Protein AF-A0A9D8QVZ1-F1 (afdb_monomer)

Solvent-accessible surface area (backbone atoms only — not comparable to full-atom values): 17052 Å² total; per-residue (Å²): 139,84,87,81,84,84,84,81,85,84,83,83,84,77,87,76,80,86,74,86,74,77,83,75,76,83,79,80,72,78,80,80,79,84,75,64,49,67,30,41,39,58,33,51,33,41,54,44,84,38,66,58,44,65,41,76,43,72,89,55,102,52,83,42,76,38,42,16,52,48,64,89,43,53,36,38,34,20,41,75,85,59,46,82,26,38,52,23,44,36,45,44,46,91,65,99,64,17,56,35,30,42,33,38,40,49,36,44,36,65,91,55,83,89,51,69,72,37,45,36,35,38,39,29,73,64,69,59,47,68,51,63,83,35,44,28,39,57,71,61,38,48,77,72,56,56,33,35,41,25,70,25,42,27,71,41,73,40,81,90,80,31,33,41,42,49,45,66,28,53,35,41,58,72,53,47,66,35,44,43,38,48,21,51,82,91,41,74,36,39,33,33,35,38,38,42,34,36,78,79,53,44,31,46,39,30,39,36,71,82,70,80,49,65,43,62,36,67,48,50,31,47,37,96,54,61,36,61,67,64,32,32,43,71,49,44,56,86,81,57,54,66,42,39,39,38,37,43,35,31,30,66,87,66,48,49,26,39,36,74,45,78,44,70,30,72,57,73,41,98,82,54,54,71,63,65,50,72,66,46,67,34,42,76,48,89,75,63,83,90,72,82,79,79,78,78,85,127

Nearest PDB structures (foldseek):
  7bvx-assembly1_A  TM=2.698E-01  e=9.492E-05  Lacticaseibacillus rhamnosus
  6m48-assembly1_A  TM=2.315E-01  e=5.933E-04  Lacticaseibacillus rhamnosus GG
  6m7c-assembly1_A  TM=2.343E-01  e=1.301E-03  Lacticaseibacillus rhamnosus
  7kzw-assembly1_A  TM=3.757E-01  e=4.127E-01  Francisella tularensis subsp. tularensis SCHU S4
  6kzb-assembly1_A-2  TM=2.213E-01  e=8.580E-02  Homo sapiens

Secondary structure (DSSP, 8-state):
--PPPPPPPPP------------PPP----------EEEEEEEEEEE-SS-SS-EEE-SSSS-EEE----TT-EEEEE-TT--EEEEEEEEEPSSSS-SEEEEEEEEEESSS---TTPEEEEEES-SEEE-TTB-S-HHHHHHHT--EEEEEEEEEEETTTTEEEEPPEEEEE--EEEEEEEEETTEEPPEEEEEEEETTS-BEEEEESSS--EEE--EEE--SS-B-SPEEEEE-BTT---EEEEEEEEETT--EEEEEEEE-S----TT-----EEEEEEEEP----S--------

Sequence (298 aa):
MKARFFIIPAIVLSAVACKQLEPEAPVVVPEETTEAGTWSITIQASKAVDTKALYLDTSGEKDVLNAYWLETEKVFVYSNSETYVGILDVIPDAGDKPTTATLSGTITAGTETIYVGDQIILKIPRPEWDYTGQVGTLASIQSNYDYAIAYVEVLAKDDENKTITTAAATFQNCQSIYRFSFKSGTSALSIKDLTISSAGNRIAISKDFSGFTTSWGSLTVTPAAATSDPLYVAISNGDMTDDTYNFIITGEDNALYSASKPIPARVLQADGKFISAKDITATQSDFGPSGETTTNAL

pLDDT: mean 74.63, std 19.3, range [31.64, 97.19]

Foldseek 3Di:
DDDDDDDDDDDDDDDDDDDDDDDDDPDPDPDPDFDFDKAKEKAKEAEDQDEAQFDQDPVDPDRATGYAHDQPAKKFKAWPVRHTFDIWGWAFDDDPGGRITMTIDMGGQHVHGDDQFTKMKIKDDDQKAAQAPAQQDSNSCNVGPWIKMWIKGFHDADPVNRYTYIYHTYIDTQWAKEWEAEDAVPHTFFFQKKKKAWPVQQWFRMDGSNPGDTDGDIYMHGHPATDRGIGIGITHRPVLAKIKMKMWTQTPVRFTWIFIDTDGRDPPPSNRDHDHPPYTYTYGDPPDDDDPPPPPDD

Radius of gyration: 28.56 Å; Cα contacts (8 Å, |Δi|>4): 670; chains: 1; bounding box: 114×50×67 Å

Mean predicted aligned error: 12.82 Å

Structure (mmCIF, N/CA/C/O backbone):
data_AF-A0A9D8QVZ1-F1
#
_entry.id   AF-A0A9D8QVZ1-F1
#
loop_
_atom_site.group_PDB
_atom_site.id
_atom_site.type_symbol
_atom_site.label_atom_id
_atom_site.label_alt_id
_atom_site.label_comp_id
_atom_site.label_asym_id
_atom_site.label_entity_id
_atom_site.label_seq_id
_atom_site.pdbx_PDB_ins_code
_atom_site.Cartn_x
_atom_site.Cartn_y
_atom_site.Cartn_z
_atom_site.occupancy
_atom_site.B_iso_or_equiv
_atom_site.auth_seq_id
_atom_site.auth_comp_id
_atom_site.auth_asym_id
_atom_site.auth_atom_id
_atom_site.pdbx_PDB_model_num
ATOM 1 N N . MET A 1 1 ? 68.028 -2.126 24.071 1.00 41.72 1 MET A N 1
ATOM 2 C CA . MET A 1 1 ? 67.787 -0.998 23.145 1.00 41.72 1 MET A CA 1
ATOM 3 C C . MET A 1 1 ? 68.216 -1.415 21.747 1.00 41.72 1 MET A C 1
ATOM 5 O O . MET A 1 1 ? 69.396 -1.657 21.546 1.00 41.72 1 MET A O 1
ATOM 9 N N . LYS A 1 2 ? 67.277 -1.586 20.810 1.00 39.22 2 LYS A N 1
ATOM 10 C CA . LYS A 1 2 ? 67.564 -1.877 19.395 1.00 39.22 2 LYS A CA 1
ATOM 11 C C . LYS A 1 2 ? 67.037 -0.706 18.567 1.00 39.22 2 LYS A C 1
ATOM 13 O O . LYS A 1 2 ? 65.826 -0.552 18.446 1.00 39.22 2 LYS A O 1
ATOM 18 N N . ALA A 1 3 ? 67.943 0.125 18.061 1.00 36.31 3 ALA A N 1
ATOM 19 C CA . ALA A 1 3 ? 67.624 1.208 17.139 1.00 36.31 3 ALA A CA 1
ATOM 20 C C . ALA A 1 3 ? 67.337 0.616 15.751 1.00 36.31 3 ALA A C 1
ATOM 22 O O . ALA A 1 3 ? 68.143 -0.153 15.227 1.00 36.31 3 ALA A O 1
ATOM 23 N N . ARG A 1 4 ? 66.175 0.937 15.175 1.00 46.34 4 ARG A N 1
ATOM 24 C CA . ARG A 1 4 ? 65.835 0.608 13.786 1.00 46.34 4 ARG A CA 1
ATOM 25 C C . ARG A 1 4 ? 66.128 1.832 12.921 1.00 46.34 4 ARG A C 1
ATOM 27 O O . ARG A 1 4 ? 65.546 2.888 13.144 1.00 46.34 4 ARG A O 1
ATOM 34 N N . PHE A 1 5 ? 67.034 1.673 11.961 1.00 43.78 5 PHE A N 1
ATOM 35 C CA . PHE A 1 5 ? 67.297 2.644 10.902 1.00 43.78 5 PHE A CA 1
ATOM 36 C C . PHE A 1 5 ? 66.158 2.604 9.875 1.00 43.78 5 PHE A C 1
ATOM 38 O O . PHE A 1 5 ? 65.815 1.534 9.374 1.00 43.78 5 PHE A O 1
ATOM 45 N N . PHE A 1 6 ? 65.585 3.767 9.571 1.00 40.06 6 PHE A N 1
ATOM 46 C CA . PHE A 1 6 ? 64.665 3.977 8.454 1.00 40.06 6 PHE A CA 1
ATOM 47 C C . PHE A 1 6 ? 65.484 4.425 7.237 1.00 40.06 6 PHE A C 1
ATOM 49 O O . PHE A 1 6 ? 66.218 5.408 7.321 1.00 40.06 6 PHE A O 1
ATOM 56 N N . ILE A 1 7 ? 65.371 3.706 6.119 1.00 47.06 7 ILE A N 1
ATOM 57 C CA . ILE A 1 7 ? 65.939 4.101 4.824 1.00 47.06 7 ILE A CA 1
ATOM 58 C C . ILE A 1 7 ? 64.794 4.693 3.999 1.00 47.06 7 ILE A C 1
ATOM 60 O O . ILE A 1 7 ? 63.804 4.011 3.746 1.00 47.06 7 ILE A O 1
ATOM 64 N N . ILE A 1 8 ? 64.922 5.960 3.603 1.00 45.47 8 ILE A N 1
ATOM 65 C CA . ILE A 1 8 ? 63.994 6.637 2.688 1.00 45.47 8 ILE A CA 1
ATOM 66 C C . ILE A 1 8 ? 64.554 6.484 1.265 1.00 45.47 8 ILE A C 1
ATOM 68 O O . ILE A 1 8 ? 65.697 6.890 1.041 1.00 45.47 8 ILE A O 1
ATOM 72 N N . PRO A 1 9 ? 63.811 5.918 0.297 1.00 48.44 9 PRO A N 1
ATOM 73 C CA . PRO A 1 9 ? 64.255 5.891 -1.090 1.00 48.44 9 PRO A CA 1
ATOM 74 C C . PRO A 1 9 ? 64.052 7.263 -1.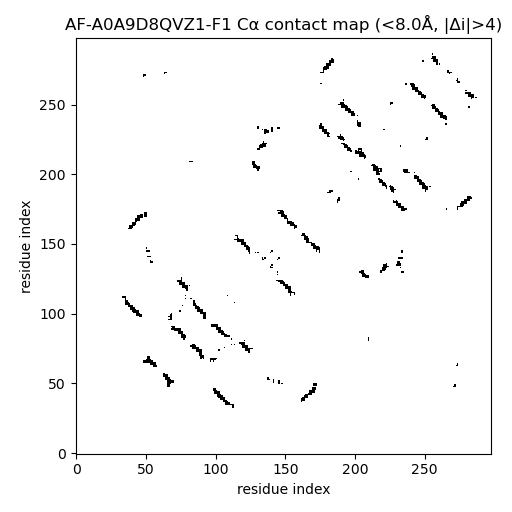750 1.00 48.44 9 PRO A C 1
ATOM 76 O O . PRO A 1 9 ? 63.015 7.906 -1.591 1.00 48.44 9 PRO A O 1
ATOM 79 N N . ALA A 1 10 ? 65.062 7.703 -2.501 1.00 44.19 10 ALA A N 1
ATOM 80 C CA . ALA A 1 10 ? 65.026 8.921 -3.299 1.00 44.19 10 ALA A CA 1
ATOM 81 C C . ALA A 1 10 ? 64.096 8.749 -4.513 1.00 44.19 10 ALA A C 1
ATOM 83 O O . ALA A 1 10 ? 64.248 7.808 -5.292 1.00 44.19 10 ALA A O 1
ATOM 84 N N . ILE A 1 11 ? 63.148 9.672 -4.678 1.00 49.19 11 ILE A N 1
ATOM 85 C CA . ILE A 1 11 ? 62.254 9.743 -5.838 1.00 49.19 11 ILE A CA 1
ATOM 86 C C . ILE A 1 11 ? 62.990 10.476 -6.965 1.00 49.19 11 ILE A C 1
ATOM 88 O O . ILE A 1 11 ? 63.341 11.648 -6.828 1.00 49.19 11 ILE A O 1
ATOM 92 N N . VAL A 1 12 ? 63.222 9.784 -8.081 1.00 42.47 12 VAL A N 1
ATOM 93 C CA . VAL A 1 12 ? 63.759 10.367 -9.317 1.00 42.47 12 VAL A CA 1
ATOM 94 C C . VAL A 1 12 ? 62.597 10.967 -10.108 1.00 42.47 12 VAL A C 1
ATOM 96 O O . VAL A 1 12 ? 61.772 10.245 -10.665 1.00 42.47 12 VAL A O 1
ATOM 99 N N . LEU A 1 13 ? 62.523 12.298 -10.146 1.00 37.97 13 LEU A N 1
ATOM 100 C CA . LEU A 1 13 ? 61.548 13.039 -10.944 1.00 37.97 13 LEU A CA 1
ATOM 101 C C . LEU A 1 13 ? 62.049 13.108 -12.396 1.00 37.97 13 LEU A C 1
ATOM 103 O O . LEU A 1 13 ? 63.003 13.822 -12.700 1.00 37.97 13 LEU A O 1
ATOM 107 N N . SER A 1 14 ? 61.430 12.336 -13.288 1.00 42.22 14 SER A N 1
ATOM 108 C CA . SER A 1 14 ? 61.728 12.373 -14.724 1.00 42.22 14 SER A CA 1
ATOM 109 C C . SER A 1 14 ? 60.829 13.412 -15.392 1.00 42.22 14 SER A C 1
ATOM 111 O O . SER A 1 14 ? 59.607 13.282 -15.355 1.00 42.22 14 SER A O 1
ATOM 113 N N . ALA A 1 15 ? 61.417 14.450 -15.988 1.00 37.28 15 ALA A N 1
ATOM 114 C CA . ALA A 1 15 ? 60.687 15.443 -16.770 1.00 37.28 15 ALA A CA 1
ATOM 115 C C . ALA A 1 15 ? 60.185 14.809 -18.079 1.00 37.28 15 ALA A C 1
ATOM 117 O O . ALA A 1 15 ? 60.974 14.493 -18.969 1.00 37.28 15 ALA A O 1
ATOM 118 N N . VAL A 1 16 ? 58.870 14.614 -18.190 1.00 42.88 16 VAL A N 1
ATOM 119 C CA . VAL A 1 16 ? 58.210 14.193 -19.431 1.00 42.88 16 VAL A CA 1
ATOM 120 C C . VAL A 1 16 ? 57.927 15.442 -20.261 1.00 42.88 16 VAL A C 1
ATOM 122 O O . VAL A 1 16 ? 57.169 16.319 -19.852 1.00 42.88 16 VAL A O 1
ATOM 125 N N . ALA A 1 17 ? 58.566 15.535 -21.426 1.00 41.22 17 ALA A N 1
ATOM 126 C CA . ALA A 1 17 ? 58.290 16.568 -22.413 1.00 41.22 17 ALA A CA 1
ATOM 127 C C . ALA A 1 17 ? 56.852 16.419 -22.947 1.00 41.22 17 ALA A C 1
ATOM 129 O O . ALA A 1 17 ? 56.466 15.344 -23.407 1.00 41.22 17 ALA A O 1
ATOM 130 N N . CYS A 1 18 ? 56.070 17.502 -22.895 1.00 35.91 18 CYS A N 1
ATOM 131 C CA . CYS A 1 18 ? 54.749 17.591 -23.516 1.00 35.91 18 CYS A CA 1
ATOM 132 C C . CYS A 1 18 ? 54.875 17.425 -25.033 1.00 35.91 18 CYS A C 1
ATOM 134 O O . CYS A 1 18 ? 55.329 18.329 -25.735 1.00 35.91 18 CYS A O 1
ATOM 136 N N . LYS A 1 19 ? 54.458 16.266 -25.541 1.00 37.41 19 LYS A N 1
ATOM 137 C CA . LYS A 1 19 ? 54.213 16.058 -26.965 1.00 37.41 19 LYS A CA 1
ATOM 138 C C . LYS A 1 19 ? 52.832 16.641 -27.269 1.00 37.41 19 LYS A C 1
ATOM 140 O O . LYS A 1 19 ? 51.838 16.179 -26.718 1.00 37.41 19 LYS A O 1
ATOM 145 N N . GLN A 1 20 ? 52.791 17.693 -28.081 1.00 43.00 20 GLN A N 1
ATOM 146 C CA . GLN A 1 20 ? 51.559 18.318 -28.556 1.00 43.00 20 GLN A CA 1
ATOM 147 C C . GLN A 1 20 ? 50.755 17.276 -29.348 1.00 43.00 20 GLN A C 1
ATOM 149 O O . GLN A 1 20 ? 51.217 16.799 -30.384 1.00 43.00 20 GLN A O 1
ATOM 154 N N . LEU A 1 21 ? 49.611 16.865 -28.797 1.00 42.16 21 LEU A N 1
ATOM 155 C CA . LEU A 1 21 ? 48.674 15.937 -29.426 1.00 42.16 21 LEU A CA 1
ATOM 156 C C . LEU A 1 21 ? 47.994 16.647 -30.604 1.00 42.16 21 LEU A C 1
ATOM 158 O O . LEU A 1 21 ? 47.490 17.761 -30.448 1.00 42.16 21 LEU A O 1
ATOM 162 N N . GLU A 1 22 ? 48.012 16.015 -31.778 1.00 58.03 22 GLU A N 1
ATOM 163 C CA . GLU A 1 22 ? 47.133 16.391 -32.886 1.00 58.03 22 GLU A CA 1
ATOM 164 C C . GLU A 1 22 ? 45.671 16.279 -32.423 1.00 58.03 22 GLU A C 1
ATOM 166 O O . GLU A 1 22 ? 45.342 15.337 -31.698 1.00 58.03 22 GLU A O 1
ATOM 171 N N . PRO A 1 23 ? 44.792 17.227 -32.795 1.00 59.25 23 PRO A N 1
ATOM 172 C CA . PRO A 1 23 ? 43.380 17.146 -32.450 1.00 59.25 23 PRO A CA 1
ATOM 173 C C . PRO A 1 23 ? 42.775 15.910 -33.119 1.00 59.25 23 PRO A C 1
ATOM 175 O O . PRO A 1 23 ? 42.723 15.827 -34.347 1.00 59.25 23 PRO A O 1
ATOM 178 N N . GLU A 1 24 ? 42.342 14.941 -32.310 1.00 64.62 24 GLU A N 1
ATOM 179 C CA . GLU A 1 24 ? 41.567 13.804 -32.798 1.00 64.62 24 GLU A CA 1
ATOM 180 C C . GLU A 1 24 ? 40.325 14.327 -33.530 1.00 64.62 24 GLU A C 1
ATOM 182 O O . GLU A 1 24 ? 39.659 15.265 -33.078 1.00 64.62 24 GLU A O 1
ATOM 187 N N . ALA A 1 25 ? 40.045 13.751 -34.702 1.00 66.56 25 ALA A N 1
ATOM 188 C CA . ALA A 1 25 ? 38.844 14.068 -35.459 1.00 66.56 25 ALA A CA 1
ATOM 189 C C . ALA A 1 25 ? 37.608 13.872 -34.560 1.00 66.56 25 ALA A C 1
ATOM 191 O O . ALA A 1 25 ? 37.587 12.921 -33.774 1.00 66.56 25 ALA A O 1
ATOM 192 N N . PRO A 1 26 ? 36.584 14.740 -34.651 1.00 65.81 26 PRO A N 1
ATOM 193 C CA . PRO A 1 26 ? 35.389 14.610 -33.830 1.00 65.81 26 PRO A CA 1
ATOM 194 C C . PRO A 1 26 ? 34.790 13.216 -34.028 1.00 65.81 26 PRO A C 1
ATOM 196 O O . PRO A 1 26 ? 34.427 12.838 -35.144 1.00 65.81 26 PRO A O 1
ATOM 199 N N . VAL A 1 27 ? 34.721 12.445 -32.942 1.00 68.94 27 VAL A N 1
ATOM 200 C CA . VAL A 1 27 ? 34.009 11.169 -32.913 1.00 68.94 27 VAL A CA 1
ATOM 201 C C . VAL A 1 27 ? 32.550 11.483 -33.223 1.00 68.94 27 VAL A C 1
ATOM 203 O O . VAL A 1 27 ? 31.875 12.155 -32.445 1.00 68.94 27 VAL A O 1
ATOM 206 N N . VAL A 1 28 ? 32.082 11.047 -34.392 1.00 52.94 28 VAL A N 1
ATOM 207 C CA . VAL A 1 28 ? 30.669 11.119 -34.762 1.00 52.94 28 VAL A CA 1
ATOM 208 C C . VAL A 1 28 ? 29.937 10.138 -33.853 1.00 52.94 28 VAL A C 1
ATOM 210 O O . VAL A 1 28 ? 29.958 8.933 -34.094 1.00 52.94 28 VAL A O 1
ATOM 213 N N . VAL A 1 29 ? 29.352 10.646 -32.768 1.00 66.62 29 VAL A N 1
ATOM 214 C CA . VAL A 1 29 ? 28.409 9.879 -31.954 1.00 66.62 29 VAL A CA 1
ATOM 215 C C . VAL A 1 29 ? 27.175 9.662 -32.834 1.00 66.62 29 VAL A C 1
ATOM 217 O O . VAL A 1 29 ? 26.615 10.655 -33.304 1.00 66.62 29 VAL A O 1
ATOM 220 N N . PRO A 1 30 ? 26.791 8.411 -33.146 1.00 56.28 30 PRO A N 1
ATOM 221 C CA . PRO A 1 30 ? 25.591 8.160 -33.928 1.00 56.28 30 PRO A CA 1
ATOM 222 C C . PRO A 1 30 ? 24.391 8.784 -33.213 1.00 56.28 30 PRO A C 1
ATOM 224 O O . PRO A 1 30 ? 24.218 8.624 -32.007 1.00 56.28 30 PRO A O 1
ATOM 227 N N . GLU A 1 31 ? 23.605 9.541 -33.969 1.00 53.09 31 GLU A N 1
ATOM 228 C CA . GLU A 1 31 ? 22.380 10.172 -33.494 1.00 53.09 31 GLU A CA 1
ATOM 229 C C . GLU A 1 31 ? 21.375 9.049 -33.192 1.00 53.09 31 GLU A C 1
ATOM 231 O O . GLU A 1 31 ? 20.872 8.399 -34.110 1.00 53.09 31 GLU A O 1
ATOM 236 N N . GLU A 1 32 ? 21.155 8.743 -31.909 1.00 55.31 32 GLU A N 1
ATOM 237 C CA . GLU A 1 32 ? 20.139 7.772 -31.498 1.00 55.31 32 GLU A CA 1
ATOM 238 C C . GLU A 1 32 ? 18.764 8.307 -31.903 1.00 55.31 32 GLU A C 1
ATOM 240 O O . GLU A 1 32 ? 18.232 9.247 -31.311 1.00 55.31 32 GLU A O 1
ATOM 245 N N . THR A 1 33 ? 18.184 7.725 -32.951 1.00 49.81 33 THR A N 1
ATOM 246 C CA . THR A 1 33 ? 16.824 8.050 -33.372 1.00 49.81 33 THR A CA 1
ATOM 247 C C . THR A 1 33 ? 15.836 7.522 -32.340 1.00 49.81 33 THR A C 1
ATOM 249 O O . THR A 1 33 ? 15.710 6.315 -32.134 1.00 49.81 33 THR A O 1
ATOM 252 N N . THR A 1 34 ? 15.125 8.443 -31.701 1.00 53.00 34 THR A N 1
ATOM 253 C CA . THR A 1 34 ? 14.114 8.184 -30.679 1.00 53.00 34 THR A CA 1
ATOM 254 C C . THR A 1 34 ? 12.815 7.689 -31.306 1.00 53.00 34 THR A C 1
ATOM 256 O O . THR A 1 34 ? 11.974 8.467 -31.755 1.00 53.00 34 THR A O 1
ATOM 259 N N . GLU A 1 35 ? 12.630 6.372 -31.357 1.00 59.97 35 GLU A N 1
ATOM 260 C CA . GLU A 1 35 ? 11.355 5.797 -31.786 1.00 59.97 35 GLU A CA 1
ATOM 261 C C . GLU A 1 35 ? 10.420 5.651 -30.578 1.00 59.97 35 GLU A C 1
ATOM 263 O O . GLU A 1 35 ? 10.711 4.895 -29.648 1.00 59.97 35 GLU A O 1
ATOM 268 N N . ALA A 1 36 ? 9.290 6.365 -30.597 1.00 72.12 36 ALA A N 1
ATOM 269 C CA . ALA A 1 36 ? 8.142 6.039 -29.756 1.00 72.12 36 ALA A CA 1
ATOM 270 C C . ALA A 1 36 ? 7.683 4.607 -30.071 1.00 72.12 36 ALA A C 1
ATOM 272 O O . ALA A 1 36 ? 7.690 4.188 -31.230 1.00 72.12 36 ALA A O 1
ATOM 273 N N . GLY A 1 37 ? 7.279 3.836 -29.066 1.00 78.31 37 GLY A N 1
ATOM 274 C CA . GLY A 1 37 ? 7.034 2.414 -29.285 1.00 78.31 37 GLY A CA 1
ATOM 275 C C . GLY A 1 37 ? 6.440 1.680 -28.098 1.00 78.31 37 GLY A C 1
ATOM 276 O O . GLY A 1 37 ? 6.195 2.247 -27.034 1.00 78.31 37 GLY A O 1
ATOM 277 N N . THR A 1 38 ? 6.195 0.391 -28.308 1.00 85.12 38 THR A N 1
ATOM 278 C CA . THR A 1 38 ? 5.787 -0.551 -27.268 1.00 85.12 38 THR A CA 1
ATOM 279 C C . THR A 1 38 ? 6.892 -1.586 -27.105 1.00 85.12 38 THR A C 1
ATOM 281 O O . THR A 1 38 ? 7.335 -2.169 -28.095 1.00 85.12 38 THR A O 1
ATOM 284 N N . TRP A 1 39 ? 7.325 -1.821 -25.868 1.00 86.75 39 TRP A N 1
ATOM 285 C CA . TRP A 1 39 ? 8.392 -2.763 -25.534 1.00 86.75 39 TRP A CA 1
ATOM 286 C C . TRP A 1 39 ? 7.920 -3.774 -24.499 1.00 86.75 39 TRP A C 1
ATOM 288 O O . TRP A 1 39 ? 7.196 -3.423 -23.565 1.00 86.75 39 TRP A O 1
ATOM 298 N N . SER A 1 40 ? 8.366 -5.019 -24.642 1.00 84.56 40 SER A N 1
ATOM 299 C CA . SER A 1 40 ? 8.225 -6.044 -23.610 1.00 84.56 40 SER A CA 1
ATOM 300 C C . SER A 1 40 ? 9.303 -5.860 -22.545 1.00 84.56 40 SER A C 1
ATOM 302 O O . SER A 1 40 ? 10.477 -5.655 -22.861 1.00 84.56 40 SER A O 1
ATOM 304 N N . ILE A 1 41 ? 8.917 -5.965 -21.279 1.00 88.75 41 ILE A N 1
ATOM 305 C CA . ILE A 1 41 ? 9.820 -5.829 -20.138 1.00 88.75 41 ILE A CA 1
ATOM 306 C C . ILE A 1 41 ? 9.611 -6.990 -19.171 1.00 88.75 41 ILE A C 1
ATOM 308 O O . ILE A 1 41 ? 8.492 -7.456 -18.952 1.00 88.75 41 ILE A O 1
ATOM 312 N N . THR A 1 42 ? 10.709 -7.490 -18.614 1.00 78.75 42 THR A N 1
ATOM 313 C CA . THR A 1 42 ? 10.687 -8.488 -17.545 1.00 78.75 42 THR A CA 1
ATOM 314 C C . THR A 1 42 ? 11.643 -8.056 -16.447 1.00 78.75 42 THR A C 1
ATOM 316 O O . THR A 1 42 ? 12.817 -7.813 -16.711 1.00 78.75 42 THR A O 1
ATOM 319 N N . ILE A 1 43 ? 11.138 -7.953 -15.220 1.00 82.50 43 ILE A N 1
ATOM 320 C CA . ILE A 1 43 ? 11.883 -7.436 -14.072 1.00 82.50 43 ILE A CA 1
ATOM 321 C C . ILE A 1 43 ? 11.853 -8.482 -12.967 1.00 82.50 43 ILE A C 1
ATOM 323 O O . ILE A 1 43 ? 10.781 -8.908 -12.540 1.00 82.50 43 ILE A O 1
ATOM 327 N N . GLN A 1 44 ? 13.023 -8.873 -12.469 1.00 81.69 44 GLN A N 1
ATOM 328 C CA . GLN A 1 44 ? 13.103 -9.643 -11.230 1.00 81.69 44 GLN A CA 1
ATOM 329 C C . GLN A 1 44 ? 12.855 -8.703 -10.055 1.00 81.69 44 GLN A C 1
ATOM 331 O O . GLN A 1 44 ? 13.568 -7.714 -9.893 1.00 81.69 44 GLN A O 1
ATOM 336 N N . ALA A 1 45 ? 11.842 -8.991 -9.247 1.00 70.25 45 ALA A N 1
ATOM 337 C CA . ALA A 1 45 ? 11.467 -8.175 -8.108 1.00 70.25 45 ALA A CA 1
ATOM 338 C C . ALA A 1 45 ? 11.692 -8.945 -6.809 1.00 70.25 45 ALA A C 1
ATOM 340 O O . ALA A 1 45 ? 11.146 -10.027 -6.581 1.00 70.25 45 ALA A O 1
ATOM 341 N N . SER A 1 46 ? 12.481 -8.342 -5.929 1.00 67.00 46 SER A N 1
ATOM 342 C CA . SER A 1 46 ? 12.656 -8.793 -4.558 1.00 67.00 46 SER A CA 1
ATOM 343 C C . SER A 1 46 ? 12.022 -7.804 -3.593 1.00 67.00 46 SER A C 1
ATOM 345 O O . SER A 1 46 ? 11.787 -6.628 -3.897 1.00 67.00 46 SER A O 1
ATOM 347 N N . LYS A 1 47 ? 11.729 -8.308 -2.404 1.00 63.94 47 LYS A N 1
ATOM 348 C CA . LYS A 1 47 ? 11.251 -7.501 -1.297 1.00 63.94 47 LYS A CA 1
ATOM 349 C C . LYS A 1 47 ? 12.442 -7.076 -0.443 1.00 63.94 47 LYS A C 1
ATOM 351 O O . LYS A 1 47 ? 13.205 -7.927 0.013 1.00 63.94 47 LYS A O 1
ATOM 356 N N . ALA A 1 48 ? 12.563 -5.777 -0.159 1.00 52.28 48 ALA A N 1
ATOM 357 C CA . ALA A 1 48 ? 13.029 -5.410 1.177 1.00 52.28 48 ALA A CA 1
ATOM 358 C C . ALA A 1 48 ? 11.987 -5.941 2.176 1.00 52.28 48 ALA A C 1
ATOM 360 O O . ALA A 1 48 ? 10.860 -6.189 1.767 1.00 52.28 48 ALA A O 1
ATOM 361 N N . VAL A 1 49 ? 12.339 -6.150 3.443 1.00 47.69 49 VAL A N 1
ATOM 362 C CA . VAL A 1 49 ? 11.542 -6.877 4.461 1.00 47.69 49 VAL A CA 1
ATOM 363 C C . VAL A 1 49 ? 10.050 -6.475 4.601 1.00 47.69 49 VAL A C 1
ATOM 365 O O . VAL A 1 49 ? 9.296 -7.200 5.237 1.00 47.69 49 VAL A O 1
ATOM 368 N N . ASP A 1 50 ? 9.577 -5.430 3.914 1.00 44.06 50 ASP A N 1
ATOM 369 C CA . ASP A 1 50 ? 8.215 -4.891 3.901 1.00 44.06 50 ASP A CA 1
ATOM 370 C C . ASP A 1 50 ? 7.878 -4.410 2.454 1.00 44.06 50 ASP A C 1
ATOM 372 O O . ASP A 1 50 ? 8.484 -3.451 1.984 1.00 44.06 50 ASP A O 1
ATOM 376 N N . THR A 1 51 ? 6.975 -4.949 1.611 1.00 38.31 51 THR A N 1
ATOM 377 C CA . THR A 1 51 ? 5.577 -5.425 1.783 1.00 38.31 51 THR A CA 1
ATOM 378 C C . THR A 1 51 ? 5.035 -6.235 0.559 1.00 38.31 51 THR A C 1
ATOM 380 O O . THR A 1 51 ? 5.787 -6.432 -0.398 1.00 38.31 51 THR A O 1
ATOM 383 N N . LYS A 1 52 ? 3.776 -6.777 0.647 1.00 46.91 52 LYS A N 1
ATOM 384 C CA . LYS A 1 52 ? 2.789 -7.241 -0.389 1.00 46.91 52 LYS A CA 1
ATOM 385 C C . LYS A 1 52 ? 1.757 -8.369 -0.192 1.00 46.91 52 LYS A C 1
ATOM 387 O O . LYS A 1 52 ? 1.130 -8.785 -1.138 1.00 46.91 52 LYS A O 1
ATOM 392 N N . ALA A 1 53 ? 1.479 -8.863 0.993 1.00 47.25 53 ALA A N 1
ATOM 393 C CA . ALA A 1 53 ? 0.153 -9.408 1.308 1.00 47.25 53 ALA A CA 1
ATOM 394 C C . ALA A 1 53 ? 0.242 -9.658 2.789 1.00 47.25 53 ALA A C 1
ATOM 396 O O . ALA A 1 53 ? 0.909 -10.578 3.250 1.00 47.25 53 ALA A O 1
ATOM 397 N N . LEU A 1 54 ? -0.328 -8.708 3.512 1.00 51.44 54 LEU A N 1
ATOM 398 C CA . LEU A 1 54 ? -0.193 -8.531 4.945 1.00 51.44 54 LEU A CA 1
ATOM 399 C C . LEU A 1 54 ? -0.744 -9.742 5.695 1.00 51.44 54 LEU A C 1
ATOM 401 O O . LEU A 1 54 ? -1.935 -9.800 5.968 1.00 51.44 54 LEU A O 1
ATOM 405 N N . TYR A 1 55 ? 0.072 -10.739 5.994 1.00 54.41 55 TYR A N 1
ATOM 406 C CA . TYR A 1 55 ? -0.353 -11.790 6.908 1.00 54.41 55 TYR A CA 1
ATOM 407 C C . TYR A 1 55 ? 0.112 -11.443 8.312 1.00 54.41 55 TYR A C 1
ATOM 409 O O . TYR A 1 55 ? 1.186 -10.869 8.510 1.00 54.41 55 TYR A O 1
ATOM 417 N N . LEU A 1 56 ? -0.719 -11.790 9.287 1.00 55.84 56 LEU A N 1
ATOM 418 C CA . LEU A 1 56 ? -0.321 -11.735 10.678 1.00 55.84 56 LEU A CA 1
ATOM 419 C C . LEU A 1 56 ? 0.525 -12.972 10.967 1.00 55.84 56 LEU A C 1
ATOM 421 O O . LEU A 1 56 ? 0.028 -14.096 10.879 1.00 55.84 56 LEU A O 1
ATOM 425 N N . ASP A 1 57 ? 1.801 -12.778 11.275 1.00 57.16 57 ASP A N 1
ATOM 426 C CA . ASP A 1 57 ? 2.606 -13.851 11.837 1.00 57.16 57 ASP A CA 1
ATOM 427 C C . ASP A 1 57 ? 2.375 -13.906 13.346 1.00 57.16 57 ASP A C 1
ATOM 429 O O . ASP A 1 57 ? 2.826 -13.037 14.092 1.00 57.16 57 ASP A O 1
ATOM 433 N N . THR A 1 58 ? 1.633 -14.923 13.779 1.00 57.44 58 THR A N 1
ATOM 434 C CA . THR A 1 58 ? 1.313 -15.175 15.188 1.00 57.44 58 THR A CA 1
ATOM 435 C C . THR A 1 58 ? 2.256 -16.201 15.824 1.00 57.44 58 THR A C 1
ATOM 437 O O . THR A 1 58 ? 1.975 -16.694 16.914 1.00 57.44 58 THR A O 1
ATOM 440 N N . SER A 1 59 ? 3.344 -16.593 15.147 1.00 51.34 59 SER A N 1
ATOM 441 C CA . SER A 1 59 ? 4.252 -17.648 15.622 1.00 51.34 59 SER A CA 1
ATOM 442 C C . SER A 1 59 ? 5.224 -17.201 16.733 1.00 51.34 59 SER A C 1
ATOM 444 O O . SER A 1 59 ? 5.973 -18.028 17.253 1.00 51.34 59 SER A O 1
ATOM 446 N N . GLY A 1 60 ? 5.180 -15.928 17.158 1.00 56.03 60 GLY A N 1
ATOM 447 C CA . GLY A 1 60 ? 5.988 -15.368 18.253 1.00 56.03 60 GLY A CA 1
ATOM 448 C C . GLY A 1 60 ? 5.255 -14.327 19.119 1.00 56.03 60 GLY A C 1
ATOM 449 O O . GLY A 1 60 ? 4.086 -14.033 18.907 1.00 56.03 60 GLY A O 1
ATOM 450 N N . GLU A 1 61 ? 5.954 -13.733 20.099 1.00 49.28 61 GLU A N 1
ATOM 451 C CA . GLU A 1 61 ? 5.411 -12.739 21.062 1.00 49.28 61 GLU A CA 1
ATOM 452 C C . GLU A 1 61 ? 4.981 -11.391 20.445 1.00 49.28 61 GLU A C 1
ATOM 454 O O . GLU A 1 61 ? 4.484 -10.507 21.150 1.00 49.28 61 GLU A O 1
ATOM 459 N N . LYS A 1 62 ? 5.199 -11.188 19.144 1.00 55.59 62 LYS A N 1
ATOM 460 C CA . LYS A 1 62 ? 4.858 -9.948 18.449 1.00 55.59 62 LYS A CA 1
ATOM 461 C C . LYS A 1 62 ? 4.053 -10.286 17.210 1.00 55.59 62 LYS A C 1
ATOM 463 O O . LYS A 1 62 ? 4.554 -10.965 16.325 1.00 55.59 62 LYS A O 1
ATOM 468 N N . ASP A 1 63 ? 2.843 -9.747 17.161 1.00 57.88 63 ASP A N 1
ATOM 469 C CA . ASP A 1 63 ? 2.001 -9.707 15.973 1.00 57.88 63 ASP A CA 1
ATOM 470 C C . ASP A 1 63 ? 2.708 -8.863 14.894 1.00 57.88 63 ASP A C 1
ATOM 472 O O . ASP A 1 63 ? 2.571 -7.636 14.867 1.00 57.88 63 ASP A O 1
ATOM 476 N N . VAL A 1 64 ? 3.527 -9.508 14.056 1.00 58.69 64 VAL A N 1
ATOM 477 C CA . VAL A 1 64 ? 4.247 -8.857 12.950 1.00 58.69 64 VAL A CA 1
ATOM 478 C C . VAL A 1 64 ? 3.424 -8.986 11.677 1.00 58.69 64 VAL A C 1
ATOM 480 O O . VAL A 1 64 ? 2.926 -10.061 11.338 1.00 58.69 64 VAL A O 1
ATOM 483 N N . LEU A 1 65 ? 3.283 -7.867 10.975 1.00 59.78 65 LEU A N 1
ATOM 484 C CA . LEU A 1 65 ? 2.642 -7.800 9.675 1.00 59.78 65 LEU A CA 1
ATOM 485 C C . LEU A 1 65 ? 3.690 -8.102 8.597 1.00 59.78 65 LEU A C 1
ATOM 487 O O . LEU A 1 65 ? 4.601 -7.308 8.400 1.00 59.78 65 LEU A O 1
ATOM 491 N N . ASN A 1 66 ? 3.577 -9.248 7.931 1.00 63.81 66 ASN A N 1
ATOM 492 C CA . ASN A 1 66 ? 4.524 -9.710 6.909 1.00 63.81 66 ASN A CA 1
ATOM 493 C C . ASN A 1 66 ? 3.877 -9.758 5.526 1.00 63.81 66 ASN A C 1
ATOM 495 O O . ASN A 1 66 ? 2.673 -9.593 5.398 1.00 63.81 66 ASN A O 1
ATOM 499 N N . ALA A 1 67 ? 4.656 -10.020 4.479 1.00 70.62 67 ALA A N 1
ATOM 500 C CA . ALA A 1 67 ? 4.261 -9.683 3.122 1.00 70.62 67 ALA A CA 1
ATOM 501 C C . ALA A 1 67 ? 4.735 -10.667 2.039 1.00 70.62 67 ALA A C 1
ATOM 503 O O . ALA A 1 67 ? 5.932 -10.891 1.904 1.00 70.62 67 ALA A O 1
ATOM 504 N N . TYR A 1 68 ? 3.854 -11.116 1.136 1.00 75.81 68 TYR A N 1
ATOM 505 C CA . TYR A 1 68 ? 4.188 -12.007 -0.006 1.00 75.81 68 TYR A CA 1
ATOM 506 C C . TYR A 1 68 ? 3.675 -11.470 -1.356 1.00 75.81 68 TYR A C 1
ATOM 508 O O . TYR A 1 68 ? 3.132 -10.391 -1.353 1.00 75.81 68 TYR A O 1
ATOM 516 N N . TRP A 1 69 ? 3.975 -12.038 -2.518 1.00 82.75 69 TRP A N 1
ATOM 517 C CA . TRP A 1 69 ? 3.433 -11.562 -3.804 1.00 82.75 69 TRP A CA 1
ATOM 518 C C . TRP A 1 69 ? 2.178 -12.351 -4.174 1.00 82.75 69 TRP A C 1
ATOM 520 O O . TRP A 1 69 ? 2.121 -13.558 -3.946 1.00 82.75 69 TRP A O 1
ATOM 530 N N . LEU A 1 70 ? 1.189 -11.680 -4.765 1.00 82.62 70 LEU A N 1
ATOM 531 C CA . LEU A 1 70 ? -0.043 -12.303 -5.253 1.00 82.62 70 LEU A CA 1
ATOM 532 C C . LEU A 1 70 ? -0.125 -12.183 -6.779 1.00 82.62 70 LEU A C 1
ATOM 534 O O . LEU A 1 70 ? 0.117 -11.115 -7.332 1.00 82.62 70 LEU A O 1
ATOM 538 N N . GLU A 1 71 ? -0.546 -13.250 -7.462 1.00 86.25 71 GLU A N 1
ATOM 539 C CA . GLU A 1 71 ? -0.733 -13.268 -8.929 1.00 86.25 71 GLU A CA 1
ATOM 540 C C . GLU A 1 71 ? -1.759 -12.232 -9.423 1.00 86.25 71 GLU A C 1
ATOM 542 O O . GLU A 1 71 ? -1.719 -11.773 -10.563 1.00 86.25 71 GLU A O 1
ATOM 547 N N . THR A 1 72 ? -2.701 -11.842 -8.562 1.00 83.69 72 THR A N 1
ATOM 548 C CA . THR A 1 72 ? -3.732 -10.848 -8.886 1.00 83.69 72 THR A CA 1
ATOM 549 C C . THR A 1 72 ? -3.213 -9.412 -8.877 1.00 83.69 72 THR A C 1
ATOM 551 O O . THR A 1 72 ? -3.929 -8.506 -9.302 1.00 83.69 72 THR A O 1
ATOM 554 N N . GLU A 1 73 ? -2.008 -9.171 -8.359 1.00 84.12 73 GLU A N 1
ATOM 555 C CA .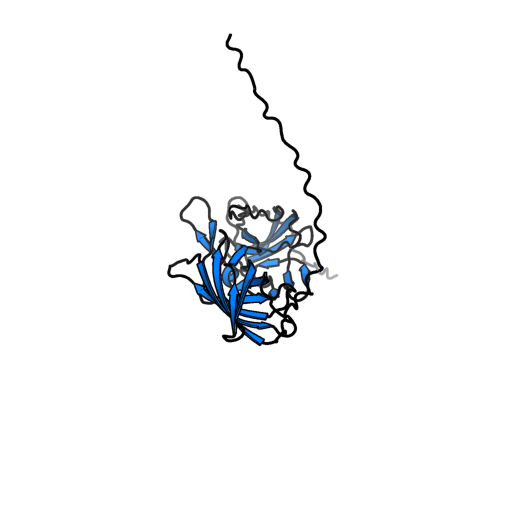 GLU A 1 73 ? -1.443 -7.830 -8.283 1.00 84.12 73 GLU A CA 1
ATOM 556 C C . GLU A 1 73 ? -0.988 -7.316 -9.646 1.00 84.12 73 GLU A C 1
ATOM 558 O O . GLU A 1 73 ? -0.655 -8.068 -10.564 1.00 84.12 73 GLU A O 1
ATOM 563 N N . LYS A 1 74 ? -0.950 -5.987 -9.749 1.00 87.19 74 LYS A N 1
ATOM 564 C CA . LYS A 1 74 ? -0.425 -5.266 -10.903 1.00 87.19 74 LYS A CA 1
ATOM 565 C C . LYS A 1 74 ? 0.612 -4.250 -10.458 1.00 87.19 74 LYS A C 1
ATOM 567 O O . LYS A 1 74 ? 0.473 -3.646 -9.391 1.00 87.19 74 LYS A O 1
ATOM 572 N N . VAL A 1 75 ? 1.627 -4.050 -11.292 1.00 89.44 75 VAL A N 1
ATOM 573 C CA . VAL A 1 75 ? 2.675 -3.046 -11.090 1.00 89.44 75 VAL A CA 1
ATOM 574 C C . VAL A 1 75 ? 2.579 -1.985 -12.167 1.00 89.44 75 VAL A C 1
ATOM 576 O O . VAL A 1 75 ? 2.732 -2.274 -13.345 1.00 89.44 75 VAL A O 1
ATOM 579 N N . PHE A 1 76 ? 2.336 -0.748 -11.764 1.00 90.00 76 PHE A N 1
ATOM 580 C CA . PHE A 1 76 ? 2.255 0.391 -12.666 1.00 90.00 76 PHE A CA 1
ATOM 581 C C . PHE A 1 76 ? 3.663 0.923 -12.904 1.00 90.00 76 PHE A C 1
ATOM 583 O O . PHE A 1 76 ? 4.412 1.144 -11.951 1.00 90.00 76 PHE A O 1
ATOM 590 N N . VAL A 1 77 ? 4.013 1.117 -14.170 1.00 91.25 77 VAL A N 1
ATOM 591 C CA . VAL A 1 77 ? 5.322 1.605 -14.597 1.00 91.25 77 VAL A CA 1
ATOM 592 C C . VAL A 1 77 ? 5.190 3.061 -14.998 1.00 91.25 77 VAL A C 1
ATOM 594 O O . VAL A 1 77 ? 4.302 3.424 -15.772 1.00 91.25 77 VAL A O 1
ATOM 597 N N . TYR A 1 78 ? 6.102 3.874 -14.489 1.00 90.44 78 TYR A N 1
ATOM 598 C CA . TYR A 1 78 ? 6.246 5.275 -14.837 1.00 90.44 78 TYR A CA 1
ATOM 599 C C . TYR A 1 78 ? 7.668 5.533 -15.335 1.00 90.44 78 TYR A C 1
ATOM 601 O O . TYR A 1 78 ? 8.616 4.869 -14.907 1.00 90.44 78 TYR A O 1
ATOM 609 N N . SER A 1 79 ? 7.818 6.500 -16.233 1.00 91.19 79 SER A N 1
ATOM 610 C CA . SER A 1 79 ? 9.121 7.053 -16.603 1.00 91.19 79 SER A CA 1
ATOM 611 C C . SER A 1 79 ? 9.759 7.798 -15.421 1.00 91.19 79 SER A C 1
ATOM 613 O O . SER A 1 79 ? 9.118 8.048 -14.396 1.00 91.19 79 SER A O 1
ATOM 615 N N . ASN A 1 80 ? 11.014 8.223 -15.586 1.00 88.06 80 ASN A N 1
ATOM 616 C CA . ASN A 1 80 ? 11.710 9.071 -14.613 1.00 88.06 80 ASN A CA 1
ATOM 617 C C . ASN A 1 80 ? 11.000 10.423 -14.369 1.00 88.06 80 ASN A C 1
ATOM 619 O O . ASN A 1 80 ? 11.139 11.022 -13.309 1.00 88.06 80 ASN A O 1
ATOM 623 N N . SER A 1 81 ? 10.213 10.895 -15.341 1.00 86.81 81 SER A N 1
ATOM 624 C CA . SER A 1 81 ? 9.374 12.099 -15.246 1.00 86.81 81 SER A CA 1
ATOM 625 C C . SER A 1 81 ? 8.018 11.851 -14.566 1.00 86.81 81 SER A C 1
ATOM 627 O O . SER A 1 81 ? 7.149 12.717 -14.598 1.00 86.81 81 SER A O 1
ATOM 629 N N . GLU A 1 82 ? 7.820 10.671 -13.968 1.00 85.25 82 GLU A N 1
ATOM 630 C CA . GLU A 1 82 ? 6.556 10.214 -13.375 1.00 85.25 82 GLU A CA 1
ATOM 631 C C . GLU A 1 82 ? 5.378 10.137 -14.363 1.00 85.25 82 GLU A C 1
ATOM 633 O O . GLU A 1 82 ? 4.215 10.126 -13.959 1.00 85.25 82 GLU A O 1
ATOM 638 N N . THR A 1 83 ? 5.653 10.009 -15.662 1.00 86.19 83 THR A N 1
ATOM 639 C CA . THR A 1 83 ? 4.607 9.775 -16.666 1.00 86.19 83 THR A CA 1
ATOM 640 C C . THR A 1 83 ? 4.266 8.292 -16.711 1.00 86.19 83 THR A C 1
ATOM 642 O O . THR A 1 83 ? 5.159 7.454 -16.804 1.00 86.19 83 THR A O 1
ATOM 645 N N . TYR A 1 84 ? 2.980 7.943 -16.654 1.00 87.94 84 TYR A N 1
ATOM 646 C CA . TYR A 1 84 ? 2.534 6.553 -16.766 1.00 87.94 84 TYR A CA 1
ATOM 647 C C . TYR A 1 84 ? 2.886 5.973 -18.144 1.00 87.94 84 TYR A C 1
ATOM 649 O O . TYR A 1 84 ? 2.509 6.541 -19.167 1.00 87.94 84 TYR A O 1
ATOM 657 N N . VAL A 1 85 ? 3.576 4.828 -18.166 1.00 90.19 85 VAL A N 1
ATOM 658 C CA . VAL A 1 85 ? 4.018 4.164 -19.406 1.00 90.19 85 VAL A CA 1
ATOM 659 C C . VAL A 1 85 ? 3.551 2.715 -19.529 1.00 90.19 85 VAL A C 1
ATOM 661 O O . VAL A 1 85 ? 3.711 2.124 -20.591 1.00 90.19 85 VAL A O 1
ATOM 664 N N . GLY A 1 86 ? 2.960 2.104 -18.500 1.00 91.00 86 GLY A N 1
ATOM 665 C CA . GLY A 1 86 ? 2.413 0.754 -18.649 1.00 91.00 86 GLY A CA 1
ATOM 666 C C . GLY A 1 86 ? 2.098 0.034 -17.349 1.00 91.00 86 GLY A C 1
ATOM 667 O O . GLY A 1 86 ? 2.170 0.594 -16.257 1.00 91.00 86 GLY A O 1
ATOM 668 N N . ILE A 1 87 ? 1.730 -1.237 -17.478 1.00 91.69 87 ILE A N 1
ATOM 669 C CA . ILE A 1 87 ? 1.361 -2.109 -16.364 1.00 91.69 87 ILE A CA 1
ATOM 670 C C . ILE A 1 87 ? 2.015 -3.479 -16.548 1.00 91.69 87 ILE A C 1
ATOM 672 O O . ILE A 1 87 ? 2.063 -3.998 -17.662 1.00 91.69 87 ILE A O 1
ATOM 676 N N . LEU A 1 88 ? 2.532 -4.044 -15.459 1.00 93.31 88 LEU A N 1
ATOM 677 C CA . LEU A 1 88 ? 3.140 -5.369 -15.414 1.00 93.31 88 LEU A CA 1
ATOM 678 C C . LEU A 1 88 ? 2.290 -6.296 -14.555 1.00 93.31 88 LEU A C 1
ATOM 680 O O . LEU A 1 88 ? 1.814 -5.919 -13.478 1.00 93.31 88 LEU A O 1
ATOM 684 N N . ASP A 1 89 ? 2.155 -7.521 -15.030 1.00 92.88 89 ASP A N 1
ATOM 685 C CA . ASP A 1 89 ? 1.609 -8.638 -14.288 1.00 92.88 89 ASP A CA 1
ATOM 686 C C . ASP A 1 89 ? 2.660 -9.181 -13.320 1.00 92.88 89 ASP A C 1
ATOM 688 O O . ASP A 1 89 ? 3.854 -9.234 -13.630 1.00 92.88 89 ASP A O 1
ATOM 692 N N . VAL A 1 90 ? 2.206 -9.582 -12.135 1.00 91.69 90 VAL A N 1
ATOM 693 C CA . VAL A 1 90 ? 3.041 -10.232 -11.127 1.00 91.69 90 VAL A CA 1
ATOM 694 C C . VAL A 1 90 ? 2.963 -11.742 -11.320 1.00 91.69 90 VAL A C 1
ATOM 696 O O . VAL A 1 90 ? 1.881 -12.320 -11.292 1.00 91.69 90 VAL A O 1
ATOM 699 N N . ILE A 1 91 ? 4.122 -12.383 -11.448 1.00 92.94 91 ILE A N 1
ATOM 700 C CA . ILE A 1 91 ? 4.285 -13.837 -11.458 1.00 92.94 91 ILE A CA 1
ATOM 701 C C . ILE A 1 91 ? 5.115 -14.199 -10.220 1.00 92.94 91 ILE A C 1
ATOM 703 O O . ILE A 1 91 ? 6.345 -14.107 -10.267 1.00 92.94 91 ILE A O 1
ATOM 707 N N . PRO A 1 92 ? 4.479 -14.527 -9.083 1.00 90.88 92 PRO A N 1
ATOM 708 C CA . PRO A 1 92 ? 5.191 -14.888 -7.867 1.00 90.88 92 PRO A CA 1
ATOM 709 C C . PRO A 1 92 ? 6.012 -16.166 -8.047 1.00 90.88 92 PRO A C 1
ATOM 711 O O . PRO A 1 92 ? 5.619 -17.069 -8.786 1.00 90.88 92 PRO A O 1
ATOM 714 N N . ASP A 1 93 ? 7.128 -16.268 -7.329 1.00 90.25 93 ASP A N 1
ATOM 715 C CA . ASP A 1 93 ? 7.865 -17.530 -7.255 1.00 90.25 93 ASP A CA 1
ATOM 716 C C . ASP A 1 93 ? 7.029 -18.615 -6.549 1.00 90.25 93 ASP A C 1
ATOM 718 O O . ASP A 1 93 ? 6.068 -18.336 -5.831 1.00 90.25 93 ASP A O 1
ATOM 722 N N . ALA A 1 94 ? 7.394 -19.886 -6.726 1.00 88.88 94 ALA A N 1
ATOM 723 C CA . ALA A 1 94 ? 6.677 -20.984 -6.085 1.00 88.88 94 ALA A CA 1
ATOM 724 C C . ALA A 1 94 ? 6.781 -20.921 -4.545 1.00 88.88 94 ALA A C 1
ATOM 726 O O . ALA A 1 94 ? 7.875 -20.824 -3.986 1.00 88.88 94 ALA A O 1
ATOM 727 N N . GLY A 1 95 ? 5.647 -21.049 -3.849 1.00 84.75 95 GLY A N 1
ATOM 728 C CA . GLY A 1 95 ? 5.574 -21.110 -2.386 1.00 84.75 95 GLY A CA 1
ATOM 729 C C . GLY A 1 95 ? 4.232 -20.616 -1.842 1.00 84.75 95 GLY A C 1
ATOM 730 O O . GLY A 1 95 ? 3.460 -19.997 -2.560 1.00 84.75 95 GLY A O 1
ATOM 731 N N . ASP A 1 96 ? 3.955 -20.873 -0.560 1.00 77.38 96 ASP A N 1
ATOM 732 C CA . ASP A 1 96 ? 2.721 -20.415 0.113 1.00 77.38 96 ASP A CA 1
ATOM 733 C C . ASP A 1 96 ? 2.722 -18.890 0.355 1.00 77.38 96 ASP A C 1
ATOM 735 O O . ASP A 1 96 ? 1.677 -18.262 0.493 1.00 77.38 96 ASP A O 1
ATOM 739 N N . LYS A 1 97 ? 3.916 -18.279 0.416 1.00 79.94 97 LYS A N 1
ATOM 740 C CA . LYS A 1 97 ? 4.132 -16.856 0.732 1.00 79.94 97 LYS A CA 1
ATOM 741 C C . LYS A 1 97 ? 5.381 -16.322 0.015 1.00 79.94 97 LYS A C 1
ATOM 743 O O . LYS A 1 97 ? 6.387 -16.035 0.667 1.00 79.94 97 LYS A O 1
ATOM 748 N N . PRO A 1 98 ? 5.364 -16.231 -1.322 1.00 83.31 98 PRO A N 1
ATOM 749 C CA . PRO A 1 98 ? 6.552 -15.886 -2.093 1.00 83.31 98 PRO A CA 1
ATOM 750 C C . PRO A 1 98 ? 7.022 -14.454 -1.826 1.00 83.31 98 PRO A C 1
ATOM 752 O O . PRO A 1 98 ? 6.270 -13.491 -1.969 1.00 83.31 98 PRO A O 1
ATOM 755 N N . THR A 1 99 ? 8.288 -14.293 -1.445 1.00 81.31 99 THR A N 1
ATOM 756 C CA . THR A 1 99 ? 8.909 -12.978 -1.203 1.00 81.31 99 THR A CA 1
ATOM 757 C C . THR A 1 99 ? 9.559 -12.380 -2.451 1.00 81.31 99 THR A C 1
ATOM 759 O O . THR A 1 99 ? 10.057 -11.257 -2.419 1.00 81.31 99 THR A O 1
ATOM 762 N N . THR A 1 100 ? 9.552 -13.120 -3.551 1.00 86.81 100 THR A N 1
ATOM 763 C CA . THR A 1 100 ? 10.133 -12.769 -4.847 1.00 86.81 100 THR A CA 1
ATOM 764 C C . THR A 1 100 ? 9.110 -13.031 -5.948 1.00 86.81 100 THR A C 1
ATOM 766 O O . THR A 1 100 ? 8.205 -13.856 -5.786 1.00 86.81 100 THR A O 1
ATOM 769 N N . ALA A 1 101 ? 9.205 -12.269 -7.033 1.00 91.75 101 ALA A N 1
ATOM 770 C CA . ALA A 1 101 ? 8.339 -12.408 -8.193 1.00 91.75 101 ALA A CA 1
ATOM 771 C C . ALA A 1 101 ? 9.053 -11.940 -9.460 1.00 91.75 101 ALA A C 1
ATOM 773 O O . ALA A 1 101 ? 9.917 -11.062 -9.425 1.00 91.75 101 ALA A O 1
ATOM 774 N N . THR A 1 102 ? 8.617 -12.470 -10.594 1.00 93.12 102 THR A N 1
ATOM 775 C CA . THR A 1 102 ? 8.902 -11.900 -11.906 1.00 93.12 102 THR A CA 1
ATOM 776 C C . THR A 1 102 ? 7.764 -10.961 -12.296 1.00 93.12 102 THR A C 1
ATOM 778 O O . THR A 1 102 ? 6.600 -11.346 -12.272 1.00 93.12 102 THR A O 1
ATOM 781 N N . LEU A 1 103 ? 8.089 -9.725 -12.664 1.00 94.00 103 LEU A N 1
ATOM 782 C CA . LEU A 1 103 ? 7.139 -8.775 -13.237 1.00 94.00 103 LEU A CA 1
ATOM 783 C C . LEU A 1 103 ? 7.260 -8.826 -14.753 1.00 94.00 103 LEU A C 1
ATOM 785 O O . LEU A 1 103 ? 8.372 -8.701 -15.264 1.00 94.00 103 LEU A O 1
ATOM 789 N N . SER A 1 104 ? 6.154 -8.988 -15.471 1.00 93.94 104 SER A N 1
ATOM 790 C CA . SER A 1 104 ? 6.177 -9.083 -16.932 1.00 93.94 104 SER A CA 1
ATOM 791 C C . SER A 1 104 ? 5.028 -8.312 -17.560 1.00 93.94 104 SER A C 1
ATOM 793 O O . SER A 1 104 ? 3.926 -8.275 -17.024 1.00 93.94 104 SER A O 1
ATOM 795 N N . GLY A 1 105 ? 5.280 -7.672 -18.694 1.00 94.75 105 GLY A N 1
ATOM 796 C CA . GLY A 1 105 ? 4.256 -6.930 -19.413 1.00 94.75 105 GLY A CA 1
ATOM 797 C C . GLY A 1 105 ? 4.848 -6.067 -20.510 1.00 94.75 105 GLY A C 1
ATOM 798 O O . GLY A 1 105 ? 6.002 -6.232 -20.909 1.00 94.75 105 GLY A O 1
ATOM 799 N N . THR A 1 106 ? 4.045 -5.124 -20.987 1.00 92.75 106 THR A N 1
ATOM 800 C CA . THR A 1 106 ? 4.450 -4.174 -22.022 1.00 92.75 106 THR A CA 1
ATOM 801 C C . THR A 1 106 ? 4.377 -2.748 -21.510 1.00 92.75 106 THR A C 1
ATOM 803 O O . THR A 1 106 ? 3.407 -2.376 -20.845 1.00 92.75 106 THR A O 1
ATOM 806 N N . ILE A 1 107 ? 5.353 -1.930 -21.890 1.00 91.31 107 ILE A N 1
ATOM 807 C CA . ILE A 1 107 ? 5.326 -0.482 -21.680 1.00 91.31 107 ILE A CA 1
ATOM 808 C C . ILE A 1 107 ? 5.258 0.228 -23.026 1.00 91.31 107 ILE A C 1
ATOM 810 O O . ILE A 1 107 ? 5.875 -0.210 -23.994 1.00 91.31 107 ILE A O 1
ATOM 814 N N . THR A 1 108 ? 4.492 1.309 -23.096 1.00 89.31 108 THR A N 1
ATOM 815 C CA . THR A 1 108 ? 4.378 2.178 -24.265 1.00 89.31 108 THR A CA 1
ATOM 816 C C . THR A 1 108 ? 4.880 3.558 -23.884 1.00 89.31 108 THR A C 1
ATOM 818 O O . THR A 1 108 ? 4.206 4.305 -23.175 1.00 89.31 108 THR A O 1
ATOM 821 N N . ALA A 1 109 ? 6.084 3.883 -24.340 1.00 76.50 109 ALA A N 1
ATOM 822 C CA . ALA A 1 109 ? 6.659 5.202 -24.144 1.00 76.50 109 ALA A CA 1
ATOM 823 C C . ALA A 1 109 ? 6.159 6.087 -25.297 1.00 76.50 109 ALA A C 1
ATOM 825 O O . ALA A 1 109 ? 6.502 5.863 -26.459 1.00 76.50 109 ALA A O 1
ATOM 826 N N . GLY A 1 110 ? 5.219 6.983 -24.974 1.00 75.75 110 GLY A N 1
ATOM 827 C CA . GLY A 1 110 ? 4.587 7.895 -25.929 1.00 75.75 110 GLY A CA 1
ATOM 828 C C . GLY A 1 110 ? 5.552 8.997 -26.364 1.00 75.75 110 GLY A C 1
ATOM 829 O O . GLY A 1 110 ? 6.395 8.791 -27.226 1.00 75.75 110 GLY A O 1
ATOM 830 N N . THR A 1 111 ? 5.423 10.188 -25.774 1.00 70.38 111 THR A N 1
ATOM 831 C CA . THR A 1 111 ? 6.387 11.290 -25.967 1.00 70.38 111 THR A CA 1
ATOM 832 C C . THR A 1 111 ? 7.635 11.147 -25.101 1.00 70.38 111 THR A C 1
ATOM 834 O O . THR A 1 111 ? 8.660 11.754 -25.394 1.00 70.38 111 THR A O 1
ATOM 837 N N . GLU A 1 112 ? 7.545 10.360 -24.033 1.00 74.56 112 GLU A N 1
ATOM 838 C CA . GLU A 1 112 ? 8.683 10.023 -23.187 1.00 74.56 112 GLU A CA 1
ATOM 839 C C . GLU A 1 112 ? 9.535 8.982 -23.906 1.00 74.56 112 GLU A C 1
ATOM 841 O O . GLU A 1 112 ? 9.017 7.963 -24.358 1.00 74.56 112 GLU A O 1
ATOM 846 N N . THR A 1 113 ? 10.836 9.228 -24.008 1.00 77.81 113 THR A N 1
ATOM 847 C CA . THR A 1 113 ? 11.784 8.209 -24.465 1.00 77.81 113 THR A CA 1
ATOM 848 C C . THR A 1 113 ? 12.429 7.570 -23.245 1.00 77.81 113 THR A C 1
ATOM 850 O O . THR A 1 113 ? 12.783 8.274 -22.306 1.00 77.81 113 THR A O 1
ATOM 853 N N . ILE A 1 114 ? 12.554 6.242 -23.257 1.00 84.44 114 ILE A N 1
ATOM 854 C CA . ILE A 1 114 ? 13.264 5.481 -22.226 1.00 84.44 114 ILE A CA 1
ATOM 855 C C . ILE A 1 114 ? 14.629 5.092 -22.791 1.00 84.44 114 ILE A C 1
ATOM 857 O O . ILE A 1 114 ? 14.702 4.332 -23.763 1.00 84.44 114 ILE A O 1
ATOM 861 N N . TYR A 1 115 ? 15.691 5.607 -22.182 1.00 88.69 115 TYR A N 1
ATOM 862 C CA . TYR A 1 115 ? 17.078 5.360 -22.558 1.00 88.69 115 TYR A CA 1
ATOM 863 C C . TYR A 1 115 ? 17.748 4.336 -21.643 1.00 88.69 115 TYR A C 1
ATOM 865 O O . TYR A 1 115 ? 17.319 4.074 -20.519 1.00 88.69 115 TYR A O 1
ATOM 873 N N . VAL A 1 116 ? 18.848 3.759 -22.125 1.00 92.38 116 VAL A N 1
ATOM 874 C CA . VAL A 1 116 ? 19.756 2.998 -21.262 1.00 92.38 116 VAL A CA 1
ATOM 875 C C . VAL A 1 116 ? 20.365 3.943 -20.221 1.00 92.38 116 VAL A C 1
ATOM 877 O O . VAL A 1 116 ? 20.823 5.030 -20.560 1.00 92.38 116 VAL A O 1
ATOM 880 N N . GLY A 1 117 ? 20.364 3.522 -18.958 1.00 92.94 117 GLY A N 1
ATOM 881 C CA . GLY A 1 117 ? 20.763 4.325 -17.801 1.00 92.94 117 GLY A CA 1
ATOM 882 C C . GLY A 1 117 ? 19.618 5.112 -17.153 1.00 92.94 117 GLY A C 1
ATOM 883 O O . GLY A 1 117 ? 19.797 5.626 -16.048 1.00 92.94 117 GLY A O 1
ATOM 884 N N . ASP A 1 118 ? 18.437 5.186 -17.781 1.00 93.38 118 ASP A N 1
ATOM 885 C CA . ASP A 1 118 ? 17.273 5.816 -17.156 1.00 93.38 118 ASP A CA 1
ATOM 886 C C . ASP A 1 118 ? 16.756 4.999 -15.970 1.00 93.38 118 ASP A C 1
ATOM 888 O O . ASP A 1 118 ? 16.892 3.774 -15.906 1.00 93.38 118 ASP A O 1
ATOM 892 N N . GLN A 1 119 ? 16.081 5.689 -15.049 1.00 94.19 119 GLN A N 1
ATOM 893 C CA . GLN A 1 119 ? 15.282 5.053 -14.010 1.00 94.19 119 GLN A CA 1
ATOM 894 C C . GLN A 1 119 ? 13.813 4.984 -14.423 1.00 94.19 119 GLN A C 1
ATOM 896 O O . GLN A 1 119 ? 13.198 5.992 -14.766 1.00 94.19 119 GLN A O 1
ATOM 901 N N . ILE A 1 120 ? 13.229 3.795 -14.321 1.00 93.19 120 ILE A N 1
ATOM 902 C CA . ILE A 1 120 ? 11.779 3.610 -14.312 1.00 93.19 120 ILE A CA 1
ATOM 903 C C . ILE A 1 120 ? 11.290 3.482 -12.872 1.00 93.19 120 ILE A C 1
ATOM 905 O O . ILE A 1 120 ? 11.966 2.918 -12.005 1.00 93.19 120 ILE A O 1
ATOM 909 N N . ILE A 1 121 ? 10.094 3.998 -12.619 1.00 91.81 121 ILE A N 1
ATOM 910 C CA . ILE A 1 121 ? 9.468 3.994 -11.300 1.00 91.81 121 ILE A CA 1
ATOM 911 C C . ILE A 1 121 ? 8.336 2.975 -11.325 1.00 91.81 121 ILE A C 1
ATOM 913 O O . ILE A 1 121 ? 7.414 3.062 -12.134 1.00 91.81 121 ILE A O 1
ATOM 917 N N . LEU A 1 122 ? 8.393 2.005 -10.421 1.00 91.00 122 LEU A N 1
ATOM 918 C CA . LEU A 1 122 ? 7.373 0.979 -10.254 1.00 91.00 122 LEU A CA 1
ATOM 919 C C . LEU A 1 122 ? 6.508 1.309 -9.036 1.00 91.00 122 LEU A C 1
ATOM 921 O O . LEU A 1 122 ? 7.051 1.538 -7.957 1.00 91.00 122 LEU A O 1
ATOM 925 N N . LYS A 1 123 ? 5.177 1.300 -9.182 1.00 86.56 123 LYS A N 1
ATOM 926 C CA . LYS A 1 123 ? 4.211 1.590 -8.102 1.00 86.56 123 LYS A CA 1
ATOM 927 C C . LYS A 1 123 ? 3.118 0.503 -8.021 1.00 86.56 123 LYS A C 1
ATOM 929 O O . LYS A 1 123 ? 2.634 0.041 -9.052 1.00 86.56 123 LYS A O 1
ATOM 934 N N . ILE A 1 124 ? 2.682 0.125 -6.814 1.00 81.88 124 ILE A N 1
ATOM 935 C CA . ILE A 1 124 ? 1.496 -0.733 -6.535 1.00 81.88 124 ILE A CA 1
ATOM 936 C C . ILE A 1 124 ? 0.650 -0.082 -5.433 1.00 81.88 124 ILE A C 1
ATOM 938 O O . ILE A 1 124 ? 1.292 0.414 -4.524 1.00 81.88 124 ILE A O 1
ATOM 942 N N . PRO A 1 125 ? -0.707 -0.128 -5.414 1.00 62.00 125 PRO A N 1
ATOM 943 C CA . PRO A 1 125 ? -1.588 -0.884 -6.309 1.00 62.00 125 PRO A CA 1
ATOM 944 C C . PRO A 1 125 ? -2.380 -0.025 -7.288 1.00 62.00 125 PRO A C 1
ATOM 946 O O . PRO A 1 125 ? -3.076 -0.594 -8.123 1.00 62.00 125 PRO A O 1
ATOM 949 N N . ARG A 1 126 ? -2.329 1.309 -7.200 1.00 65.31 126 ARG A N 1
ATOM 950 C CA . ARG A 1 126 ? -3.126 2.211 -8.049 1.00 65.31 126 ARG A CA 1
ATOM 951 C C . ARG A 1 126 ? -2.444 3.576 -8.241 1.00 65.31 126 ARG A C 1
ATOM 953 O O . ARG A 1 126 ? -1.674 3.968 -7.362 1.00 65.31 126 ARG A O 1
ATOM 960 N N . PRO A 1 127 ? -2.726 4.287 -9.353 1.00 63.59 127 PRO A N 1
ATOM 961 C CA . PRO A 1 127 ? -2.312 5.680 -9.579 1.00 63.59 127 PRO A CA 1
ATOM 962 C C . PRO A 1 127 ? -2.995 6.680 -8.629 1.00 63.59 127 PRO A C 1
ATOM 964 O O . PRO A 1 127 ? -2.378 7.662 -8.220 1.00 63.59 127 PRO A O 1
ATOM 967 N N . GLU A 1 128 ? -4.241 6.393 -8.243 1.00 72.38 128 GLU A N 1
ATOM 968 C CA . GLU A 1 128 ? -5.039 7.180 -7.302 1.00 72.38 128 GLU A CA 1
ATOM 969 C C . GLU A 1 128 ? -5.334 6.353 -6.054 1.00 72.38 128 GLU A C 1
ATOM 971 O O . GLU A 1 128 ? -5.732 5.185 -6.150 1.00 72.38 128 GLU A O 1
ATOM 976 N N . TRP A 1 129 ? -5.170 6.962 -4.882 1.00 77.88 129 TRP A N 1
ATOM 977 C CA . TRP A 1 129 ? -5.604 6.374 -3.621 1.00 77.88 129 TRP A CA 1
ATOM 978 C C . TRP A 1 129 ? -6.733 7.179 -3.037 1.00 77.88 129 TRP A C 1
ATOM 980 O O . TRP A 1 129 ? -6.619 8.384 -2.831 1.00 77.88 129 TRP A O 1
ATOM 990 N N . ASP A 1 130 ? -7.793 6.463 -2.718 1.00 86.38 130 ASP A N 1
ATOM 991 C CA . ASP A 1 130 ? -8.883 6.930 -1.896 1.00 86.38 130 ASP A CA 1
ATOM 992 C C . ASP A 1 130 ? -8.810 6.133 -0.598 1.00 86.38 130 ASP A C 1
ATOM 994 O O . ASP A 1 130 ? -9.003 4.920 -0.612 1.00 86.38 130 ASP A O 1
ATOM 998 N N . TYR A 1 131 ? -8.457 6.800 0.500 1.00 87.38 131 TYR A N 1
ATOM 999 C CA . TYR A 1 131 ? -8.381 6.200 1.829 1.00 87.38 131 TYR A CA 1
ATOM 1000 C C . TYR A 1 131 ? -9.755 6.077 2.489 1.00 87.38 131 TYR A C 1
ATOM 1002 O O . TYR A 1 131 ? -9.838 5.481 3.563 1.00 87.38 131 TYR A O 1
ATOM 1010 N N . THR A 1 132 ? -10.824 6.611 1.889 1.00 90.56 132 THR A N 1
ATOM 1011 C CA . THR A 1 132 ? -12.182 6.494 2.425 1.00 90.56 132 THR A CA 1
ATOM 1012 C C . THR A 1 132 ? -12.706 5.055 2.350 1.00 90.56 132 THR A C 1
ATOM 1014 O O . THR A 1 132 ? -12.137 4.179 1.692 1.00 90.56 132 THR A O 1
ATOM 1017 N N . GLY A 1 133 ? -13.783 4.781 3.093 1.00 90.56 133 GLY A N 1
ATOM 1018 C CA . GLY A 1 133 ? -14.479 3.492 3.044 1.00 90.56 133 GLY A CA 1
ATOM 1019 C C . GLY A 1 133 ? -13.734 2.320 3.691 1.00 90.56 133 GLY A C 1
ATOM 1020 O O . GLY A 1 133 ? -14.112 1.170 3.473 1.00 90.56 133 GLY A O 1
ATOM 1021 N N . GLN A 1 134 ? -12.693 2.576 4.489 1.00 93.38 134 GLN A N 1
ATOM 1022 C CA . GLN A 1 134 ? -11.987 1.515 5.205 1.00 93.38 134 GLN A CA 1
ATOM 1023 C C . GLN A 1 134 ? -12.929 0.798 6.179 1.00 93.38 134 GLN A C 1
ATOM 1025 O O . GLN A 1 134 ? -13.582 1.422 7.009 1.00 93.3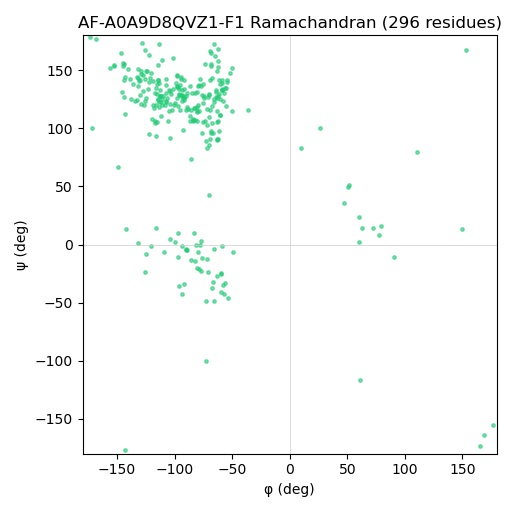8 134 GLN A O 1
ATOM 1030 N N . VAL A 1 135 ? -12.956 -0.534 6.123 1.00 94.88 135 VAL A N 1
ATOM 1031 C CA . VAL A 1 135 ? -13.776 -1.364 7.032 1.00 94.88 135 VAL A CA 1
ATOM 1032 C C . VAL A 1 135 ? -12.979 -1.953 8.196 1.00 94.88 135 VAL A C 1
ATOM 1034 O O . VAL A 1 135 ? -13.502 -2.728 8.990 1.00 94.88 135 VAL A O 1
ATOM 1037 N N . GLY A 1 136 ? -11.689 -1.626 8.294 1.00 89.94 136 GLY A N 1
ATOM 1038 C CA . GLY A 1 136 ? -10.854 -2.009 9.432 1.00 89.94 136 GLY A CA 1
ATOM 1039 C C . GLY A 1 136 ? -10.367 -3.460 9.430 1.00 89.94 136 GLY A C 1
ATOM 1040 O O . GLY A 1 136 ? -9.794 -3.902 10.422 1.00 89.94 136 GLY A O 1
ATOM 1041 N N . THR A 1 137 ? -10.567 -4.224 8.351 1.00 89.44 137 THR A N 1
ATOM 1042 C CA . THR A 1 137 ? -10.100 -5.618 8.259 1.00 89.44 137 THR A CA 1
ATOM 1043 C C . THR A 1 137 ? -8.777 -5.715 7.514 1.00 89.44 137 THR A C 1
ATOM 1045 O O . THR A 1 137 ? -8.549 -5.018 6.526 1.00 89.44 137 THR A O 1
ATOM 1048 N N . LEU A 1 138 ? -7.917 -6.644 7.935 1.00 81.94 138 LEU A N 1
ATOM 1049 C CA . LEU A 1 138 ? -6.628 -6.865 7.282 1.00 81.94 138 LEU A CA 1
ATOM 1050 C C . LEU A 1 138 ? -6.779 -7.181 5.785 1.00 81.94 138 LEU A C 1
ATOM 1052 O O . LEU A 1 138 ? -6.082 -6.590 4.967 1.00 81.94 138 LEU A O 1
ATOM 1056 N N . ALA A 1 139 ? -7.750 -8.026 5.424 1.00 81.56 139 ALA A N 1
ATOM 1057 C CA . ALA A 1 139 ? -8.053 -8.373 4.034 1.00 81.56 139 ALA A CA 1
ATOM 1058 C C . ALA A 1 139 ? -8.447 -7.154 3.177 1.00 81.56 139 ALA A C 1
ATOM 1060 O O . ALA A 1 139 ? -8.011 -7.018 2.030 1.00 81.56 139 ALA A O 1
ATOM 1061 N N . SER A 1 140 ? -9.240 -6.232 3.735 1.00 84.38 140 SER A N 1
ATOM 1062 C CA . SER A 1 140 ? -9.588 -4.981 3.053 1.00 84.38 140 SER A CA 1
ATOM 1063 C C . SER A 1 140 ? -8.377 -4.068 2.895 1.00 84.38 140 SER A C 1
ATOM 1065 O O . SER A 1 140 ? -8.259 -3.396 1.871 1.00 84.38 140 SER A O 1
ATOM 1067 N N . ILE A 1 141 ? -7.493 -4.028 3.898 1.00 82.88 141 ILE A N 1
ATOM 1068 C CA . ILE A 1 141 ? -6.278 -3.216 3.840 1.00 82.88 141 ILE A CA 1
ATOM 1069 C C . ILE A 1 141 ? -5.321 -3.731 2.760 1.00 82.88 141 ILE A C 1
ATOM 1071 O O . ILE A 1 141 ? -4.888 -2.957 1.909 1.00 82.88 141 ILE A O 1
ATOM 1075 N N . GLN A 1 142 ? -5.072 -5.042 2.748 1.00 75.81 142 GLN A N 1
ATOM 1076 C CA . GLN A 1 142 ? -4.231 -5.720 1.758 1.00 75.81 142 GLN A CA 1
ATOM 1077 C C . GLN A 1 142 ? -4.650 -5.429 0.316 1.00 75.81 142 GLN A C 1
ATOM 1079 O O . GLN A 1 142 ? -3.811 -5.160 -0.533 1.00 75.81 142 GLN A O 1
ATOM 1084 N N . SER A 1 143 ? -5.950 -5.504 0.033 1.00 71.12 143 SER A N 1
ATOM 1085 C CA . SER A 1 143 ? -6.460 -5.434 -1.340 1.00 71.12 143 SER A CA 1
ATOM 1086 C C . SER A 1 143 ? -6.531 -4.016 -1.907 1.00 71.12 143 SER A C 1
ATOM 1088 O O . SER A 1 143 ? -6.567 -3.856 -3.128 1.00 71.12 143 SER A O 1
ATOM 1090 N N . ASN A 1 144 ? -6.565 -2.989 -1.052 1.00 76.56 144 ASN A N 1
ATOM 1091 C CA . ASN A 1 144 ? -6.885 -1.627 -1.487 1.00 76.56 144 ASN A CA 1
ATOM 1092 C C . ASN A 1 144 ? -5.842 -0.567 -1.113 1.00 76.56 144 ASN A C 1
ATOM 1094 O O . ASN A 1 144 ? -5.793 0.456 -1.790 1.00 76.56 144 ASN A O 1
ATOM 1098 N N . TYR A 1 145 ? -5.017 -0.783 -0.082 1.00 76.81 145 TYR A N 1
ATOM 1099 C CA . TYR A 1 145 ? -4.212 0.298 0.505 1.00 76.81 145 TYR A CA 1
ATOM 1100 C C . TYR A 1 145 ? -2.725 -0.046 0.714 1.00 76.81 145 TYR A C 1
ATOM 1102 O O . TYR A 1 145 ? -1.987 0.790 1.229 1.00 76.81 145 TYR A O 1
ATOM 1110 N N . ASP A 1 146 ? -2.262 -1.242 0.337 1.00 73.50 146 ASP A N 1
ATOM 1111 C CA . ASP A 1 146 ? -0.845 -1.630 0.434 1.00 73.50 146 ASP A CA 1
ATOM 1112 C C . ASP A 1 146 ? -0.009 -0.950 -0.670 1.00 73.50 146 ASP A C 1
ATOM 1114 O O . ASP A 1 146 ? -0.113 -1.323 -1.839 1.00 73.50 146 ASP A O 1
ATOM 1118 N N . TYR A 1 147 ? 0.789 0.069 -0.315 1.00 77.75 147 TYR A N 1
ATOM 1119 C CA . TYR A 1 147 ? 1.568 0.873 -1.265 1.00 77.75 147 TYR A CA 1
ATOM 1120 C C . TYR A 1 147 ? 3.078 0.669 -1.145 1.00 77.75 147 TYR A C 1
ATOM 1122 O O . TYR A 1 147 ? 3.669 0.896 -0.088 1.00 77.75 147 TYR A O 1
ATOM 1130 N N . ALA A 1 148 ? 3.721 0.374 -2.276 1.00 79.56 148 ALA A N 1
ATOM 1131 C CA . ALA A 1 148 ? 5.173 0.293 -2.383 1.00 79.56 148 ALA A CA 1
ATOM 1132 C C . ALA A 1 148 ? 5.703 0.894 -3.694 1.00 79.56 148 ALA A C 1
ATOM 1134 O O . ALA A 1 148 ? 5.028 0.852 -4.729 1.00 79.56 148 ALA A O 1
ATOM 1135 N N . ILE A 1 149 ? 6.938 1.406 -3.639 1.00 83.62 149 ILE A N 1
ATOM 1136 C CA . ILE A 1 149 ? 7.673 1.967 -4.783 1.00 83.62 149 ILE A CA 1
ATOM 1137 C C . ILE A 1 149 ? 8.981 1.207 -4.984 1.00 83.62 149 ILE A C 1
ATOM 1139 O O . ILE A 1 149 ? 9.649 0.877 -4.006 1.00 83.62 149 ILE A O 1
ATOM 1143 N N . ALA A 1 150 ? 9.389 0.995 -6.231 1.00 88.81 150 ALA A N 1
ATOM 1144 C CA . ALA A 1 150 ? 10.771 0.676 -6.575 1.00 88.81 150 ALA A CA 1
ATOM 1145 C C . ALA A 1 150 ? 11.273 1.608 -7.684 1.00 88.81 150 ALA A C 1
ATOM 1147 O O . ALA A 1 150 ? 10.502 2.024 -8.546 1.00 88.81 150 ALA A O 1
ATOM 1148 N N . TYR A 1 151 ? 12.571 1.891 -7.672 1.00 90.56 151 TYR A N 1
ATOM 1149 C CA . TYR A 1 151 ? 13.273 2.572 -8.758 1.00 90.56 151 TYR A CA 1
ATOM 1150 C C . TYR A 1 151 ? 14.183 1.548 -9.424 1.00 90.56 151 TYR A C 1
ATOM 1152 O O . TYR A 1 151 ? 14.927 0.852 -8.729 1.00 90.56 151 TYR A O 1
ATOM 1160 N N . VAL A 1 152 ? 14.094 1.418 -10.744 1.00 93.69 152 VAL A N 1
ATOM 1161 C CA . VAL A 1 152 ? 14.806 0.379 -11.490 1.00 93.69 152 VAL A CA 1
ATOM 1162 C C . VAL A 1 152 ? 15.548 1.005 -12.656 1.00 93.69 152 VAL A C 1
ATOM 1164 O O . VAL A 1 152 ? 14.962 1.737 -13.443 1.00 93.69 152 VAL A O 1
ATOM 1167 N N . GLU A 1 153 ? 16.837 0.710 -12.767 1.00 95.81 153 GLU A N 1
ATOM 1168 C CA . GLU A 1 153 ? 17.666 1.169 -13.878 1.00 95.81 153 GLU A CA 1
ATOM 1169 C C . GLU A 1 153 ? 17.431 0.323 -15.136 1.00 95.81 153 GLU A C 1
ATOM 1171 O O . GLU A 1 153 ? 17.363 -0.911 -15.073 1.00 95.81 153 GLU A O 1
ATOM 1176 N N . VAL A 1 154 ? 17.337 0.988 -16.285 1.00 95.38 154 VAL A N 1
ATOM 1177 C CA . VAL A 1 154 ? 17.322 0.370 -17.611 1.00 95.38 154 VAL A CA 1
ATOM 1178 C C . VAL A 1 154 ? 18.755 0.038 -18.018 1.00 95.38 154 VAL A C 1
ATOM 1180 O O . VAL A 1 154 ? 19.569 0.927 -18.234 1.00 95.38 154 VAL A O 1
ATOM 1183 N N . LEU A 1 155 ? 19.071 -1.249 -18.149 1.00 94.81 155 LEU A N 1
ATOM 1184 C CA . LEU A 1 155 ? 20.431 -1.717 -18.437 1.00 94.81 155 LEU A CA 1
ATOM 1185 C C . LEU A 1 155 ? 20.701 -1.868 -19.933 1.00 94.81 155 LEU A C 1
ATOM 1187 O O . LEU A 1 155 ? 21.829 -1.684 -20.381 1.00 94.81 155 LEU A O 1
ATOM 1191 N N . ALA A 1 156 ? 19.681 -2.251 -20.701 1.00 93.44 156 ALA A N 1
ATOM 1192 C CA . ALA A 1 156 ? 19.791 -2.415 -22.143 1.00 93.44 156 ALA A CA 1
ATOM 1193 C C . ALA A 1 156 ? 18.424 -2.286 -22.817 1.00 93.44 156 ALA A C 1
ATOM 1195 O O . ALA A 1 156 ? 17.392 -2.640 -22.240 1.00 93.44 156 ALA A O 1
ATOM 1196 N N . LYS A 1 157 ? 18.447 -1.842 -24.072 1.00 91.50 157 LYS A N 1
ATOM 1197 C CA . LYS A 1 157 ? 17.294 -1.779 -24.966 1.00 91.50 157 LYS A CA 1
ATOM 1198 C C . LYS A 1 157 ? 17.650 -2.495 -26.263 1.00 91.50 157 LYS A C 1
ATOM 1200 O O . LYS A 1 157 ? 18.720 -2.271 -26.820 1.00 91.50 157 LYS A O 1
ATOM 1205 N N . ASP A 1 158 ? 16.759 -3.363 -26.712 1.00 92.12 158 ASP A N 1
ATOM 1206 C CA . ASP A 1 158 ? 16.870 -4.066 -27.984 1.00 92.12 158 ASP A CA 1
ATOM 1207 C C . ASP A 1 158 ? 15.714 -3.608 -28.873 1.00 92.12 158 ASP A C 1
ATOM 1209 O O . ASP A 1 158 ? 14.553 -3.958 -28.641 1.00 92.12 158 ASP A O 1
ATOM 1213 N N . ASP A 1 159 ? 16.029 -2.765 -29.855 1.00 87.38 159 ASP A N 1
ATOM 1214 C CA . ASP A 1 159 ? 15.034 -2.194 -30.760 1.00 87.38 159 ASP A CA 1
ATOM 1215 C C . ASP A 1 159 ? 14.563 -3.175 -31.838 1.00 87.38 159 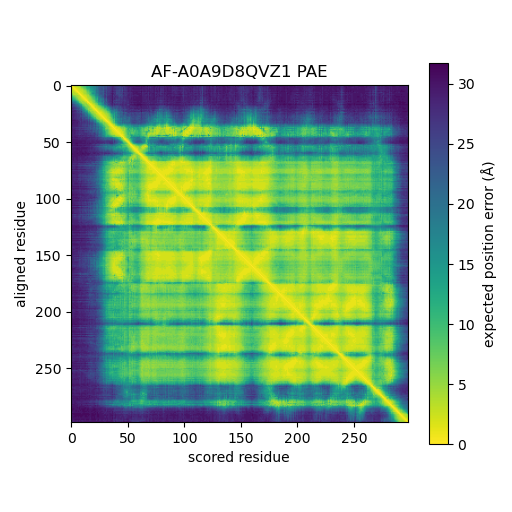ASP A C 1
ATOM 1217 O O . ASP A 1 159 ? 13.453 -3.006 -32.346 1.00 87.38 159 ASP A O 1
ATOM 1221 N N . GLU A 1 160 ? 15.357 -4.204 -32.156 1.00 89.00 160 GLU A N 1
ATOM 1222 C CA . GLU A 1 160 ? 14.985 -5.253 -33.111 1.00 89.00 160 GLU A CA 1
ATOM 1223 C C . GLU A 1 160 ? 13.933 -6.177 -32.493 1.00 89.00 160 GLU A C 1
ATOM 1225 O O . GLU A 1 160 ? 12.879 -6.413 -33.085 1.00 89.00 160 GLU A O 1
ATOM 1230 N N . ASN A 1 161 ? 14.176 -6.633 -31.262 1.00 90.12 161 ASN A N 1
ATOM 1231 C CA . ASN A 1 161 ? 13.269 -7.526 -30.540 1.00 90.12 161 ASN A CA 1
ATOM 1232 C C . ASN A 1 161 ? 12.207 -6.783 -29.713 1.00 90.12 161 ASN A C 1
ATOM 1234 O O . ASN A 1 161 ? 11.327 -7.415 -29.127 1.00 90.12 161 ASN A O 1
ATOM 1238 N N . LYS A 1 162 ? 12.279 -5.445 -29.659 1.00 91.06 162 LYS A N 1
ATOM 1239 C CA . LYS A 1 162 ? 11.427 -4.568 -28.839 1.00 91.06 162 LYS A CA 1
ATOM 1240 C C . LYS A 1 162 ? 11.378 -5.019 -27.373 1.00 91.06 162 LYS A C 1
ATOM 1242 O O . LYS A 1 162 ? 10.309 -5.115 -26.766 1.00 91.06 162 LYS A O 1
ATOM 1247 N N . THR A 1 163 ? 12.550 -5.258 -26.784 1.00 93.06 163 THR A N 1
ATOM 1248 C CA . THR A 1 163 ? 12.687 -5.654 -25.372 1.00 93.06 163 THR A CA 1
ATOM 1249 C C . THR A 1 163 ? 13.532 -4.678 -24.568 1.00 93.06 163 THR A C 1
ATOM 1251 O O . THR A 1 163 ? 14.494 -4.108 -25.081 1.00 93.06 163 THR A O 1
ATOM 1254 N N . ILE A 1 164 ? 13.207 -4.535 -23.284 1.00 92.62 164 ILE A N 1
ATOM 1255 C CA . ILE A 1 164 ? 14.000 -3.777 -22.313 1.00 92.62 164 ILE A CA 1
ATOM 1256 C C . ILE A 1 164 ? 14.502 -4.723 -21.221 1.00 92.62 164 ILE A C 1
ATOM 1258 O O . ILE A 1 164 ? 13.727 -5.479 -20.633 1.00 92.62 164 ILE A O 1
ATOM 1262 N N . THR A 1 165 ? 15.803 -4.650 -20.938 1.00 93.00 165 THR A N 1
ATOM 1263 C CA . THR A 1 165 ? 16.439 -5.320 -19.798 1.00 93.00 165 THR A CA 1
ATOM 1264 C C . THR A 1 165 ? 16.673 -4.306 -18.689 1.00 93.00 165 THR A C 1
ATOM 1266 O O . THR A 1 165 ? 17.207 -3.225 -18.940 1.00 93.00 165 THR A O 1
ATOM 1269 N N . THR A 1 166 ? 16.331 -4.659 -17.453 1.00 95.50 166 THR A N 1
ATOM 1270 C CA . THR A 1 166 ? 16.503 -3.784 -16.288 1.00 95.50 166 THR A CA 1
ATOM 1271 C C . THR A 1 166 ? 17.293 -4.453 -15.173 1.00 95.50 166 THR A C 1
ATOM 1273 O O . THR A 1 166 ? 17.468 -5.673 -15.153 1.00 95.50 166 THR A O 1
ATOM 1276 N N . ALA A 1 167 ? 17.725 -3.655 -14.200 1.00 93.88 167 ALA A N 1
ATOM 1277 C CA . ALA A 1 167 ? 18.168 -4.167 -12.912 1.00 93.88 167 ALA A CA 1
ATOM 1278 C C . ALA A 1 167 ? 17.018 -4.882 -12.173 1.00 93.88 167 ALA A C 1
ATOM 1280 O O . ALA A 1 167 ? 15.846 -4.791 -12.556 1.00 93.88 167 ALA A O 1
ATOM 1281 N N . ALA A 1 168 ? 17.353 -5.595 -11.096 1.00 90.31 168 ALA A N 1
ATOM 1282 C CA . ALA A 1 168 ? 16.345 -6.127 -10.188 1.00 90.31 168 ALA A CA 1
ATOM 1283 C C . ALA A 1 168 ? 15.675 -4.986 -9.406 1.00 90.31 168 ALA A C 1
ATOM 1285 O O . ALA A 1 168 ? 16.336 -4.036 -8.983 1.00 90.31 168 ALA A O 1
ATOM 1286 N N . ALA A 1 169 ? 14.369 -5.096 -9.186 1.00 90.06 169 ALA A N 1
ATOM 1287 C CA . ALA A 1 169 ? 13.615 -4.159 -8.370 1.00 90.06 169 ALA A CA 1
ATOM 1288 C C . ALA A 1 169 ? 13.666 -4.558 -6.891 1.00 90.06 169 ALA A C 1
ATOM 1290 O O . ALA A 1 169 ? 13.445 -5.722 -6.546 1.00 90.06 169 ALA A O 1
ATOM 1291 N N . THR A 1 170 ? 13.865 -3.571 -6.019 1.00 86.31 170 THR A N 1
ATOM 1292 C CA . THR A 1 170 ? 13.680 -3.715 -4.571 1.00 86.31 170 THR A CA 1
ATOM 1293 C C . THR A 1 170 ? 12.612 -2.732 -4.125 1.00 86.31 170 THR A C 1
ATOM 1295 O O . THR A 1 170 ? 12.842 -1.523 -4.105 1.00 86.31 170 THR A O 1
ATOM 1298 N N . PHE A 1 171 ? 11.433 -3.250 -3.788 1.00 81.88 171 PHE A N 1
ATOM 1299 C CA . PHE A 1 171 ? 10.316 -2.415 -3.352 1.00 81.88 171 PHE A CA 1
ATOM 1300 C C . PHE A 1 171 ? 10.505 -1.918 -1.921 1.00 81.88 171 PHE A C 1
ATOM 1302 O O . PHE A 1 171 ? 10.899 -2.676 -1.036 1.00 81.88 171 PHE A O 1
ATOM 1309 N N . GLN A 1 172 ? 10.178 -0.645 -1.712 1.00 75.25 172 GLN A N 1
ATOM 1310 C CA . GLN A 1 172 ? 10.110 0.010 -0.414 1.00 75.25 172 GLN A CA 1
ATOM 1311 C C . GLN A 1 172 ? 8.655 0.341 -0.095 1.00 75.25 172 GLN A C 1
ATOM 1313 O O . GLN A 1 172 ? 7.992 1.063 -0.849 1.00 75.25 172 GLN A O 1
ATOM 1318 N N . ASN A 1 173 ? 8.167 -0.166 1.037 1.00 71.94 173 ASN A N 1
ATOM 1319 C CA . ASN A 1 173 ? 6.858 0.207 1.550 1.00 71.94 173 ASN A CA 1
ATOM 1320 C C . ASN A 1 173 ? 6.801 1.716 1.788 1.00 71.94 173 ASN A C 1
ATOM 1322 O O . ASN A 1 173 ? 7.693 2.310 2.401 1.00 71.94 173 ASN A O 1
ATOM 1326 N N . CYS A 1 174 ? 5.722 2.325 1.320 1.00 70.06 174 CYS A N 1
ATOM 1327 C CA . CYS A 1 174 ? 5.482 3.729 1.527 1.00 70.06 174 CYS A CA 1
ATOM 1328 C C . CYS A 1 174 ? 4.185 4.057 2.286 1.00 70.06 174 CYS A C 1
ATOM 1330 O O . CYS A 1 174 ? 3.957 5.233 2.589 1.00 70.06 174 CYS A O 1
ATOM 1332 N N . GLN A 1 175 ? 3.396 3.048 2.657 1.00 69.88 175 GLN A N 1
ATOM 1333 C CA . GLN A 1 175 ? 2.204 3.161 3.489 1.00 69.88 175 GLN A CA 1
ATOM 1334 C C . GLN A 1 175 ? 2.479 2.806 4.956 1.00 69.88 175 GLN A C 1
ATOM 1336 O O . GLN A 1 175 ? 3.107 1.792 5.263 1.00 69.88 175 GLN A O 1
ATOM 1341 N N . SER A 1 176 ? 1.903 3.579 5.882 1.00 70.62 176 SER A N 1
ATOM 1342 C CA . SER A 1 176 ? 1.783 3.148 7.277 1.00 70.62 176 SER A CA 1
ATOM 1343 C C . SER A 1 176 ? 0.448 2.434 7.489 1.00 70.62 176 SER A C 1
ATOM 1345 O O . SER A 1 176 ? -0.616 2.969 7.162 1.00 70.62 176 SER A O 1
ATOM 1347 N N . ILE A 1 177 ? 0.504 1.224 8.043 1.00 77.50 177 ILE A N 1
ATOM 1348 C CA . ILE A 1 177 ? -0.670 0.429 8.408 1.00 77.50 177 ILE A CA 1
ATOM 1349 C C . ILE A 1 177 ? -0.613 0.208 9.908 1.00 77.50 177 ILE A C 1
ATOM 1351 O O . ILE A 1 177 ? 0.344 -0.359 10.433 1.00 77.50 177 ILE A O 1
ATOM 1355 N N . TYR A 1 178 ? -1.639 0.688 10.596 1.00 77.44 178 TYR A N 1
ATOM 1356 C CA . TYR A 1 178 ? -1.735 0.633 12.041 1.00 77.44 178 TYR A CA 1
ATOM 1357 C C . TYR A 1 178 ? -2.768 -0.404 12.443 1.00 77.44 178 TYR A C 1
ATOM 1359 O O . TYR A 1 178 ? -3.850 -0.478 11.868 1.00 77.44 178 TYR A O 1
ATOM 1367 N N . ARG A 1 179 ? -2.431 -1.187 13.464 1.00 82.06 179 ARG A N 1
ATOM 1368 C CA . ARG A 1 179 ? -3.377 -2.040 14.174 1.00 82.06 179 ARG A CA 1
ATOM 1369 C C . ARG A 1 179 ? -3.787 -1.331 15.454 1.00 82.06 179 ARG A C 1
ATOM 1371 O O . ARG A 1 179 ? -2.920 -1.026 16.274 1.00 82.06 179 ARG A O 1
ATOM 1378 N N . PHE A 1 180 ? -5.080 -1.092 15.613 1.00 83.50 180 PHE A N 1
ATOM 1379 C CA . PHE A 1 180 ? -5.662 -0.454 16.783 1.00 83.50 180 PHE A CA 1
ATOM 1380 C C . PHE A 1 180 ? -6.527 -1.438 17.559 1.00 83.50 180 PHE A C 1
ATOM 1382 O O . PHE A 1 180 ? -7.392 -2.098 16.991 1.00 83.50 180 PHE A O 1
ATOM 1389 N N . SER A 1 181 ? -6.328 -1.468 18.871 1.00 86.25 181 SER A N 1
ATOM 1390 C CA . SER A 1 181 ? -7.223 -2.127 19.820 1.00 86.25 181 SER A CA 1
ATOM 1391 C C . SER A 1 181 ? -7.671 -1.094 20.840 1.00 86.25 181 SER A C 1
ATOM 1393 O O . SER A 1 181 ? -6.837 -0.344 21.357 1.00 86.25 181 SER A O 1
ATOM 1395 N N . PHE A 1 182 ? -8.968 -1.062 21.136 1.00 85.69 182 PHE A N 1
ATOM 1396 C CA . PHE A 1 182 ? -9.551 -0.081 22.043 1.00 85.69 182 PHE A CA 1
ATOM 1397 C C . PHE A 1 182 ? -10.100 -0.756 23.294 1.00 85.69 182 PHE A C 1
ATOM 1399 O O . PHE A 1 182 ? -10.663 -1.852 23.240 1.00 85.69 182 PHE A O 1
ATOM 1406 N N . LYS A 1 183 ? -9.919 -0.096 24.437 1.00 87.50 183 LYS A N 1
ATOM 1407 C CA . LYS A 1 183 ? -10.405 -0.566 25.738 1.00 87.50 183 LYS A CA 1
ATOM 1408 C C . LYS A 1 183 ? -11.132 0.548 26.475 1.00 87.50 183 LYS A C 1
ATOM 1410 O O . LYS A 1 183 ? -10.683 1.693 26.440 1.00 87.50 183 LYS A O 1
ATOM 1415 N N . SER A 1 184 ? -12.198 0.181 27.185 1.00 85.00 184 SER A N 1
ATOM 1416 C CA . SER A 1 184 ? -12.850 1.006 28.205 1.00 85.00 184 SER A CA 1
ATOM 1417 C C . SER A 1 184 ? -12.485 0.443 29.580 1.00 85.00 184 SER A C 1
ATOM 1419 O O . SER A 1 184 ? -12.898 -0.659 29.960 1.00 85.00 184 SER A O 1
ATOM 1421 N N . GLY A 1 185 ? -11.610 1.147 30.302 1.00 85.38 185 GLY A N 1
ATOM 1422 C CA . GLY A 1 185 ? -10.954 0.595 31.489 1.00 85.38 185 GLY A CA 1
ATOM 1423 C C . GLY A 1 185 ? -10.111 -0.637 31.137 1.00 85.38 185 GLY A C 1
ATOM 1424 O O . GLY A 1 185 ? -9.142 -0.539 30.385 1.00 85.38 185 GLY A O 1
ATOM 1425 N N . THR A 1 186 ? -10.469 -1.802 31.682 1.00 86.94 186 THR A N 1
ATOM 1426 C CA . THR A 1 186 ? -9.790 -3.085 31.413 1.00 86.94 186 THR A CA 1
ATOM 142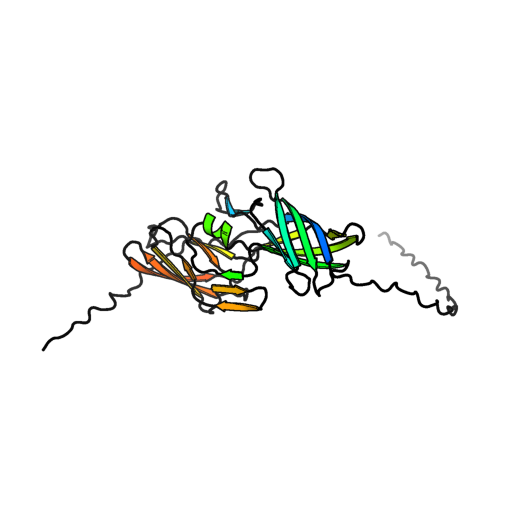7 C C . THR A 1 186 ? -10.475 -3.933 30.342 1.00 86.94 186 THR A C 1
ATOM 1429 O O . THR A 1 186 ? -9.895 -4.924 29.898 1.00 86.94 186 THR A O 1
ATOM 1432 N N . SER A 1 187 ? -11.689 -3.565 29.929 1.00 87.94 187 SER A N 1
ATOM 1433 C CA . SER A 1 187 ? -12.501 -4.353 28.999 1.00 87.94 187 SER A CA 1
ATOM 1434 C C . SER A 1 187 ? -12.251 -3.914 27.562 1.00 87.94 187 SER A C 1
ATOM 1436 O O . SER A 1 187 ? -12.103 -2.719 27.299 1.00 87.94 187 SER A O 1
ATOM 1438 N N . ALA A 1 188 ? -12.215 -4.870 26.631 1.00 89.00 188 ALA A N 1
ATOM 1439 C CA . ALA A 1 188 ? -12.204 -4.560 25.205 1.00 89.00 188 ALA A CA 1
ATOM 1440 C C . ALA A 1 188 ? -13.477 -3.785 24.833 1.00 89.00 188 ALA A C 1
ATOM 1442 O O . ALA A 1 188 ? -14.560 -4.088 25.334 1.00 89.00 188 ALA A O 1
ATOM 1443 N N . LEU A 1 189 ? -13.328 -2.765 23.994 1.00 90.50 189 LEU A N 1
ATOM 1444 C CA . LEU A 1 189 ? -14.435 -1.944 23.520 1.00 90.50 189 LEU A CA 1
ATOM 1445 C C . LEU A 1 189 ? -14.932 -2.495 22.177 1.00 90.50 189 LEU A C 1
ATOM 1447 O O . LEU A 1 189 ? -14.128 -2.707 21.274 1.00 90.50 189 LEU A O 1
ATOM 1451 N N . SER A 1 190 ? -16.240 -2.736 22.047 1.00 95.81 190 SER A N 1
ATOM 1452 C CA . SER A 1 190 ? -16.890 -3.082 20.772 1.00 95.81 190 SER A CA 1
ATOM 1453 C C . SER A 1 190 ? -17.116 -1.808 19.956 1.00 95.81 190 SER A C 1
ATOM 1455 O O . SER A 1 190 ? -17.770 -0.881 20.432 1.00 95.81 190 SER A O 1
ATOM 1457 N N . ILE A 1 191 ? -16.530 -1.736 18.762 1.00 95.12 191 ILE A N 1
ATOM 1458 C CA . ILE A 1 191 ? -16.424 -0.531 17.934 1.00 95.12 191 ILE A CA 1
ATOM 1459 C C . ILE A 1 191 ? -17.365 -0.648 16.748 1.00 95.12 191 ILE A C 1
ATOM 1461 O O . ILE A 1 191 ? -17.243 -1.576 15.950 1.00 95.12 191 ILE A O 1
ATOM 1465 N N . LYS A 1 192 ? -18.256 0.331 16.608 1.00 96.94 192 LYS A N 1
ATOM 1466 C CA . LYS A 1 192 ? -19.146 0.492 15.459 1.00 96.94 192 LYS A CA 1
ATOM 1467 C C . LYS A 1 192 ? -18.555 1.420 14.400 1.00 96.94 192 LYS A C 1
ATOM 1469 O O . LYS A 1 192 ? -18.630 1.096 13.225 1.00 96.94 192 LYS A O 1
ATOM 1474 N N . ASP A 1 193 ? -17.951 2.529 14.821 1.00 97.19 193 ASP A N 1
ATOM 1475 C CA . ASP A 1 193 ? -17.260 3.480 13.946 1.00 97.19 193 ASP A CA 1
ATOM 1476 C C . ASP A 1 193 ? -16.015 4.030 14.646 1.00 97.19 193 ASP A C 1
ATOM 1478 O O . ASP A 1 193 ? -16.012 4.275 15.856 1.00 97.19 193 ASP A O 1
ATOM 1482 N N . LEU A 1 194 ? -14.957 4.262 13.874 1.00 96.06 194 LEU A N 1
ATOM 1483 C CA . LEU A 1 194 ? -13.737 4.921 14.321 1.00 96.06 194 LEU A CA 1
ATOM 1484 C C . LEU A 1 194 ? -13.426 6.090 13.391 1.00 96.06 194 LEU A C 1
ATOM 1486 O O . LEU A 1 194 ? -13.172 5.892 12.211 1.00 96.06 194 LEU A O 1
ATOM 1490 N N . THR A 1 195 ? -13.376 7.306 13.924 1.00 96.31 195 THR A N 1
ATOM 1491 C CA . THR A 1 195 ? -12.862 8.475 13.203 1.00 96.31 195 THR A CA 1
ATOM 1492 C C . THR A 1 195 ? -11.495 8.856 13.748 1.00 96.31 195 THR A C 1
ATOM 1494 O O . THR A 1 195 ? -11.328 9.073 14.947 1.00 96.31 195 THR A O 1
ATOM 1497 N N . ILE A 1 196 ? -10.517 8.955 12.856 1.00 93.12 196 ILE A N 1
ATOM 1498 C CA . ILE A 1 196 ? -9.141 9.333 13.149 1.00 93.12 196 ILE A CA 1
ATOM 1499 C C . ILE A 1 196 ? -8.879 10.676 12.487 1.00 93.12 196 ILE A C 1
ATOM 1501 O O . ILE A 1 196 ? -9.007 10.829 11.277 1.00 93.12 196 ILE A O 1
ATOM 1505 N N . SER A 1 197 ? -8.491 11.652 13.289 1.00 93.25 197 SER A N 1
ATOM 1506 C CA . SER A 1 197 ? -8.028 12.955 12.823 1.00 93.25 197 SER A CA 1
ATOM 1507 C C . SER A 1 197 ? -6.621 13.201 13.344 1.00 93.25 197 SER A C 1
ATOM 1509 O O . SER A 1 197 ? -6.164 12.545 14.279 1.00 93.25 197 SER A O 1
ATOM 1511 N N . SER A 1 198 ? -5.923 14.156 12.754 1.00 90.75 198 SER A N 1
ATOM 1512 C CA . SER A 1 198 ? -4.585 14.557 13.186 1.00 90.75 198 SER A CA 1
ATOM 1513 C C . SER A 1 198 ? -4.574 16.035 13.540 1.00 90.75 198 SER A C 1
ATOM 1515 O O . SER A 1 198 ? -5.163 16.829 12.803 1.00 90.75 198 SER A O 1
ATOM 1517 N N . ALA A 1 199 ? -3.876 16.413 14.609 1.00 89.75 199 ALA A N 1
ATOM 1518 C CA . ALA A 1 199 ? -3.756 17.809 15.024 1.00 89.75 199 ALA A CA 1
ATOM 1519 C C . ALA A 1 199 ? -3.153 18.700 13.922 1.00 89.75 199 ALA A C 1
ATOM 1521 O O . ALA A 1 199 ? -3.579 19.842 13.764 1.00 89.75 199 ALA A O 1
ATOM 1522 N N . GLY A 1 200 ? -2.215 18.171 13.128 1.00 87.00 200 GLY A N 1
ATOM 1523 C CA . GLY A 1 200 ? -1.617 18.872 11.991 1.00 87.00 200 GLY A CA 1
ATOM 1524 C C . GLY A 1 200 ? -2.432 18.864 10.692 1.00 87.00 200 GLY A C 1
ATOM 1525 O O . GLY A 1 200 ? -1.964 19.426 9.708 1.00 87.00 200 GLY A O 1
ATOM 1526 N N . ASN A 1 201 ? -3.614 18.233 10.655 1.00 87.38 201 ASN A N 1
ATOM 1527 C CA . ASN A 1 201 ? -4.371 17.957 9.421 1.00 87.38 201 ASN A CA 1
ATOM 1528 C C . ASN A 1 201 ? -3.523 17.266 8.328 1.00 87.38 201 ASN A C 1
ATOM 1530 O O . ASN A 1 201 ? -3.450 17.719 7.190 1.00 87.38 201 ASN A O 1
ATOM 1534 N N . ARG A 1 202 ? -2.856 16.172 8.701 1.00 83.44 202 ARG A N 1
ATOM 1535 C CA . ARG A 1 202 ? -1.898 15.423 7.883 1.00 83.44 202 ARG A CA 1
ATOM 1536 C C . ARG A 1 202 ? -2.337 14.000 7.556 1.00 83.44 202 ARG A C 1
ATOM 1538 O O . ARG A 1 202 ? -1.513 13.198 7.138 1.00 83.44 202 ARG A O 1
ATOM 1545 N N . ILE A 1 203 ? -3.600 13.641 7.758 1.00 87.00 203 ILE A N 1
ATOM 1546 C CA . ILE A 1 203 ? -4.113 12.343 7.300 1.00 87.00 203 ILE A CA 1
ATOM 1547 C C . ILE A 1 203 ? -4.645 12.516 5.882 1.00 87.00 203 ILE A C 1
ATOM 1549 O O . ILE A 1 203 ? -5.582 13.284 5.655 1.00 87.00 203 ILE A O 1
ATOM 1553 N N . ALA A 1 204 ? -4.016 11.841 4.921 1.00 86.62 204 ALA A N 1
ATOM 1554 C CA . ALA A 1 204 ? -4.488 11.863 3.545 1.00 86.62 204 ALA A CA 1
ATOM 1555 C C . ALA A 1 204 ? -5.803 11.078 3.433 1.00 86.62 204 ALA A C 1
ATOM 1557 O O . ALA A 1 204 ? -5.889 9.930 3.867 1.00 86.62 204 ALA A O 1
ATOM 1558 N N . ILE A 1 205 ? -6.808 11.704 2.828 1.00 89.31 205 ILE A N 1
ATOM 1559 C CA . ILE A 1 205 ? -8.098 11.098 2.476 1.00 89.31 205 ILE A CA 1
ATOM 1560 C C . ILE A 1 205 ? -8.083 10.643 1.028 1.00 89.31 205 ILE A C 1
ATOM 1562 O O . ILE A 1 205 ? -8.602 9.581 0.711 1.00 89.31 205 ILE A O 1
ATOM 1566 N N . SER A 1 206 ? -7.417 11.400 0.163 1.00 87.12 206 SER A N 1
ATOM 1567 C CA . SER A 1 206 ? -7.089 10.945 -1.177 1.00 87.12 206 SER A CA 1
ATOM 1568 C C . SER A 1 206 ? -5.739 11.484 -1.619 1.00 87.12 206 SER A C 1
ATOM 1570 O O . SER A 1 206 ? -5.279 12.526 -1.141 1.00 87.12 206 SER A O 1
ATOM 1572 N N . LYS A 1 207 ? -5.082 10.761 -2.520 1.00 77.81 207 LYS A N 1
ATOM 1573 C CA . LYS A 1 207 ? -3.819 11.172 -3.119 1.00 77.81 207 LYS A CA 1
ATOM 1574 C C . LYS A 1 207 ? -3.763 10.729 -4.572 1.00 77.81 207 LYS A C 1
ATOM 1576 O O . LYS A 1 207 ? -3.929 9.548 -4.861 1.00 77.81 207 LYS A O 1
ATOM 1581 N N . ASP A 1 208 ? -3.485 11.677 -5.454 1.00 76.12 208 ASP A N 1
ATOM 1582 C CA . ASP A 1 208 ? -3.184 11.417 -6.858 1.00 76.12 208 ASP A CA 1
ATOM 1583 C C . ASP A 1 208 ? -1.674 11.557 -7.083 1.00 76.12 208 ASP A C 1
ATOM 1585 O O . ASP A 1 208 ? -1.081 12.606 -6.809 1.00 76.12 208 ASP A O 1
ATOM 1589 N N . PHE A 1 209 ? -1.040 10.486 -7.561 1.00 65.44 209 PHE A N 1
ATOM 1590 C CA . PHE A 1 209 ? 0.383 10.503 -7.900 1.00 65.44 209 PHE A CA 1
ATOM 1591 C C . PHE A 1 209 ? 0.681 11.072 -9.281 1.00 65.44 209 PHE A C 1
ATOM 1593 O O . PHE A 1 209 ? 1.836 11.385 -9.543 1.00 65.44 209 PHE A O 1
ATOM 1600 N N . SER A 1 210 ? -0.322 11.216 -10.144 1.00 61.78 210 SER A N 1
ATOM 1601 C CA . SER A 1 210 ? -0.165 11.809 -11.471 1.00 61.78 210 SER A CA 1
ATOM 1602 C C . SER A 1 210 ? -0.266 13.343 -11.471 1.00 61.78 210 SER A C 1
ATOM 1604 O O . SER A 1 210 ? 0.144 13.975 -12.443 1.00 61.78 210 SER A O 1
ATOM 1606 N N . GLY A 1 211 ? -0.745 13.953 -10.375 1.00 51.97 211 GLY A N 1
ATOM 1607 C CA . GLY A 1 211 ? -1.079 15.385 -10.324 1.00 51.97 211 GLY A CA 1
ATOM 1608 C C . GLY A 1 211 ? -0.749 16.137 -9.027 1.00 51.97 211 GLY A C 1
ATOM 1609 O O . GLY A 1 211 ? -1.223 17.256 -8.848 1.00 51.97 211 GLY A O 1
ATOM 1610 N N . PHE A 1 212 ? 0.054 15.572 -8.114 1.00 61.38 212 PHE A N 1
ATOM 1611 C CA . PHE A 1 212 ? 0.485 16.177 -6.830 1.00 61.38 212 PHE A CA 1
ATOM 1612 C C . PHE A 1 212 ? -0.627 16.553 -5.834 1.00 61.38 212 PHE A C 1
ATOM 1614 O O . PHE A 1 212 ? -0.338 17.078 -4.755 1.00 61.38 212 PHE A O 1
ATOM 1621 N N . THR A 1 213 ? -1.898 16.286 -6.129 1.00 75.94 213 THR A N 1
ATOM 1622 C CA . THR A 1 213 ? -2.984 16.650 -5.221 1.00 75.94 213 THR A CA 1
ATOM 1623 C C . THR A 1 213 ? -3.130 15.607 -4.125 1.00 75.94 213 THR A C 1
ATOM 1625 O O . THR A 1 213 ? -3.450 14.447 -4.379 1.00 75.94 213 THR A O 1
ATOM 1628 N N . THR A 1 214 ? -2.914 16.038 -2.885 1.00 83.31 214 THR A N 1
ATOM 1629 C CA . THR A 1 214 ? -3.295 15.278 -1.693 1.00 83.31 214 THR A CA 1
ATOM 1630 C C . THR A 1 214 ? -4.430 16.017 -0.998 1.00 83.31 214 THR A C 1
ATOM 1632 O O . THR A 1 214 ? -4.302 17.204 -0.696 1.00 83.31 214 THR A O 1
ATOM 1635 N N . SER A 1 215 ? -5.542 15.325 -0.766 1.00 89.19 215 SER A N 1
ATOM 1636 C CA . SER A 1 215 ? -6.638 15.813 0.065 1.00 89.19 215 SER A CA 1
ATOM 1637 C C . SER A 1 215 ? -6.397 15.380 1.503 1.00 89.19 215 SER A C 1
ATOM 1639 O O . SER A 1 215 ? -6.178 14.197 1.765 1.00 89.19 215 SER A O 1
ATOM 1641 N N . TRP A 1 216 ? -6.441 16.331 2.431 1.00 90.06 216 TRP A N 1
ATOM 1642 C CA . TRP A 1 216 ? -6.198 16.108 3.855 1.00 90.06 216 TRP A CA 1
ATOM 1643 C C . TRP A 1 216 ? -7.495 16.203 4.655 1.00 90.06 216 TRP A C 1
ATOM 1645 O O . TRP A 1 216 ? -8.336 17.057 4.368 1.00 90.06 216 TRP A O 1
ATOM 1655 N N . GLY A 1 217 ? -7.651 15.365 5.678 1.00 92.06 217 GLY A N 1
ATOM 1656 C CA . GLY A 1 217 ? -8.833 15.396 6.534 1.00 92.06 217 GLY A CA 1
ATOM 1657 C C . GLY A 1 217 ? -8.862 14.297 7.589 1.00 92.06 217 GLY A C 1
ATOM 1658 O O . GLY A 1 217 ? -7.827 13.779 7.997 1.00 92.06 217 GLY A O 1
ATOM 1659 N N . SER A 1 218 ? -10.066 13.946 8.038 1.00 93.56 218 SER A N 1
ATOM 1660 C CA . SER A 1 218 ? -10.294 12.861 8.999 1.00 93.56 218 SER A CA 1
ATOM 1661 C C . SER A 1 218 ? -10.676 11.571 8.285 1.00 93.56 218 SER A C 1
ATOM 1663 O O . SER A 1 218 ? -11.525 11.579 7.396 1.00 93.56 218 SER A O 1
ATOM 1665 N N . LEU A 1 219 ? -10.076 10.462 8.702 1.00 93.25 219 LEU A N 1
ATOM 1666 C CA . LEU A 1 219 ? -10.356 9.134 8.180 1.00 93.25 219 LEU A CA 1
ATOM 1667 C C . LEU A 1 219 ? -11.415 8.446 9.040 1.00 93.25 219 LEU A C 1
ATOM 1669 O O . LEU A 1 219 ? -11.230 8.315 10.249 1.00 93.25 219 LEU A O 1
ATOM 1673 N N . THR A 1 220 ? -12.485 7.958 8.419 1.00 95.31 220 THR A N 1
ATOM 1674 C CA . THR A 1 220 ? -13.495 7.133 9.091 1.00 95.31 220 THR A CA 1
ATOM 1675 C C . THR A 1 220 ? -13.336 5.674 8.685 1.00 95.31 220 THR A C 1
ATOM 1677 O O . THR A 1 220 ? -13.188 5.355 7.505 1.00 95.31 220 THR A O 1
ATOM 1680 N N . VAL A 1 221 ? -13.362 4.801 9.687 1.00 95.88 221 VAL A N 1
ATOM 1681 C CA . VAL A 1 221 ? -13.318 3.351 9.564 1.00 95.88 221 VAL A CA 1
ATOM 1682 C C . VAL A 1 221 ? -14.629 2.799 10.106 1.00 95.88 221 VAL A C 1
ATOM 1684 O O . VAL A 1 221 ? -14.931 2.986 11.286 1.00 95.88 221 VAL A O 1
ATOM 1687 N N . THR A 1 222 ? -15.378 2.104 9.255 1.00 96.75 222 THR A N 1
ATOM 1688 C CA . THR A 1 222 ? -16.702 1.557 9.583 1.00 96.75 222 THR A CA 1
ATOM 1689 C C . THR A 1 222 ? -16.686 0.045 9.371 1.00 96.75 222 THR A C 1
ATOM 1691 O O . THR A 1 222 ? -16.854 -0.427 8.243 1.00 96.75 222 THR A O 1
ATOM 1694 N N . PRO A 1 223 ? -16.434 -0.742 10.431 1.00 96.19 223 PRO A N 1
ATOM 1695 C CA . PRO A 1 223 ? -16.605 -2.188 10.398 1.00 96.19 223 PRO A CA 1
ATOM 1696 C C . PRO A 1 223 ? -17.991 -2.605 9.887 1.00 96.19 223 PRO A C 1
ATOM 1698 O O . PRO A 1 223 ? -18.993 -1.944 10.145 1.00 96.19 223 PRO A O 1
ATOM 1701 N N . ALA A 1 224 ? -18.067 -3.747 9.196 1.00 95.19 224 ALA A N 1
ATOM 1702 C CA . ALA A 1 224 ? -19.339 -4.271 8.682 1.00 95.19 224 ALA A CA 1
ATOM 1703 C C . ALA A 1 224 ? -20.348 -4.617 9.798 1.00 95.19 224 ALA A C 1
ATOM 1705 O O . ALA A 1 224 ? -21.558 -4.598 9.581 1.00 95.19 224 ALA A O 1
ATOM 1706 N N . ALA A 1 225 ? -19.837 -4.940 10.986 1.00 96.44 225 ALA A N 1
ATOM 1707 C CA . ALA A 1 225 ? -20.580 -5.103 12.225 1.00 96.44 225 ALA A CA 1
ATOM 1708 C C . ALA A 1 225 ? -19.707 -4.602 13.379 1.00 96.44 225 ALA A C 1
ATOM 1710 O O . ALA A 1 225 ? -18.479 -4.597 13.257 1.00 96.44 225 ALA A O 1
ATOM 1711 N N . ALA A 1 226 ? -20.334 -4.209 14.491 1.00 96.69 226 ALA A N 1
ATOM 1712 C CA . ALA A 1 226 ? -19.588 -3.799 15.671 1.00 96.69 226 ALA A CA 1
ATOM 1713 C C . ALA A 1 226 ? -18.620 -4.911 16.109 1.00 96.69 226 ALA A C 1
ATOM 1715 O O . ALA A 1 226 ? -18.983 -6.089 16.103 1.00 96.69 226 ALA A O 1
ATOM 1716 N N . THR A 1 227 ? -17.378 -4.547 16.430 1.00 95.94 227 THR A N 1
ATOM 1717 C CA . THR A 1 227 ? -16.334 -5.532 16.733 1.00 95.94 227 THR A CA 1
ATOM 1718 C C . THR A 1 227 ? -15.381 -5.073 17.827 1.00 95.94 227 THR A C 1
ATOM 1720 O O . THR A 1 227 ? -15.004 -3.905 17.897 1.00 95.94 227 THR A O 1
ATOM 1723 N N . SER A 1 228 ? -14.971 -6.009 18.682 1.00 93.69 228 SER A N 1
ATOM 1724 C CA . SER A 1 228 ? -13.859 -5.829 19.625 1.00 93.69 228 SER A CA 1
ATOM 1725 C C . SER A 1 228 ? -12.525 -6.332 19.071 1.00 93.69 228 SER A C 1
ATOM 1727 O O . SER A 1 228 ? -11.503 -6.235 19.757 1.00 93.69 228 SER A O 1
ATOM 1729 N N . ASP A 1 229 ? -12.525 -6.881 17.854 1.00 90.69 229 ASP A N 1
ATOM 1730 C CA . ASP A 1 229 ? -11.302 -7.291 17.182 1.00 90.69 229 ASP A CA 1
ATOM 1731 C C . ASP A 1 229 ? -10.459 -6.065 16.803 1.00 90.69 229 ASP A C 1
ATOM 1733 O O . ASP A 1 229 ? -10.992 -4.970 16.589 1.00 90.69 229 ASP A O 1
ATOM 1737 N N . PRO A 1 230 ? -9.129 -6.221 16.694 1.00 87.00 230 PRO A N 1
ATOM 1738 C CA . PRO A 1 230 ? -8.270 -5.132 16.269 1.00 87.00 230 PRO A CA 1
ATOM 1739 C C . PRO A 1 230 ? -8.645 -4.610 14.878 1.00 87.00 230 PRO A C 1
ATOM 1741 O O . PRO A 1 230 ? -8.788 -5.387 13.932 1.00 87.00 230 PRO A O 1
ATOM 1744 N N . LEU A 1 231 ? -8.712 -3.287 14.742 1.00 89.25 231 LEU A N 1
ATOM 1745 C CA . LEU A 1 231 ? -8.921 -2.622 13.461 1.00 89.25 231 LEU A CA 1
ATOM 1746 C C . LEU A 1 231 ? -7.578 -2.343 12.788 1.00 89.25 231 LEU A C 1
ATOM 1748 O O . LEU A 1 231 ? -6.672 -1.774 13.397 1.00 89.25 231 LEU A O 1
ATOM 1752 N N . TYR A 1 232 ? -7.463 -2.716 11.520 1.00 86.94 232 TYR A N 1
ATOM 1753 C CA . TYR A 1 232 ? -6.323 -2.405 10.664 1.00 86.94 232 TYR A CA 1
ATOM 1754 C C . TYR A 1 232 ? -6.660 -1.195 9.809 1.00 86.94 232 TYR A C 1
ATOM 1756 O O . TYR A 1 232 ? -7.673 -1.193 9.115 1.00 86.94 232 TYR A O 1
ATOM 1764 N N . VAL A 1 233 ? -5.814 -0.173 9.855 1.00 86.19 233 VAL A N 1
ATOM 1765 C CA . VAL A 1 233 ? -6.090 1.109 9.213 1.00 86.19 233 VAL A CA 1
ATOM 1766 C C . VAL A 1 233 ? -4.860 1.583 8.460 1.00 86.19 233 VAL A C 1
ATOM 1768 O O . VAL A 1 233 ? -3.782 1.740 9.039 1.00 86.19 233 VAL A O 1
ATOM 1771 N N . ALA A 1 234 ? -5.026 1.829 7.167 1.00 84.69 234 ALA A N 1
ATOM 1772 C CA . ALA A 1 234 ? -4.024 2.484 6.349 1.00 84.69 234 ALA A CA 1
ATOM 1773 C C . ALA A 1 234 ? -4.112 3.996 6.571 1.00 84.69 234 ALA A C 1
ATOM 1775 O O . ALA A 1 234 ? -5.140 4.616 6.294 1.00 84.69 234 ALA A O 1
ATOM 1776 N N . ILE A 1 235 ? -3.030 4.588 7.074 1.00 81.75 235 ILE A N 1
ATOM 1777 C CA . ILE A 1 235 ? -2.917 6.033 7.284 1.00 81.75 235 ILE A CA 1
ATOM 1778 C C . ILE A 1 235 ? -1.665 6.549 6.586 1.00 81.75 235 ILE A C 1
ATOM 1780 O O . ILE A 1 235 ? -0.560 6.077 6.845 1.00 81.75 235 ILE A O 1
ATOM 1784 N N . SER A 1 236 ? -1.830 7.522 5.696 1.00 79.38 236 SER A N 1
ATOM 1785 C CA . SER A 1 236 ? -0.712 8.203 5.048 1.00 79.38 236 SER A CA 1
ATOM 1786 C C . SER A 1 236 ? -0.537 9.595 5.650 1.00 79.38 236 SER A C 1
ATOM 1788 O O . SER A 1 236 ? -1.423 10.440 5.535 1.00 79.38 236 SER A O 1
ATOM 1790 N N . ASN A 1 237 ? 0.603 9.800 6.317 1.00 69.81 237 ASN A N 1
ATOM 1791 C CA . ASN A 1 237 ? 1.048 11.084 6.859 1.00 69.81 237 ASN A CA 1
ATOM 1792 C C . ASN A 1 237 ? 2.143 11.637 5.945 1.00 69.81 237 ASN A C 1
ATOM 1794 O O . ASN A 1 237 ? 3.310 11.258 6.075 1.00 69.81 237 ASN A O 1
ATOM 1798 N N . GLY A 1 238 ? 1.759 12.442 4.952 1.00 61.03 238 GLY A N 1
ATOM 1799 C CA . GLY A 1 238 ? 2.650 12.742 3.823 1.00 61.03 238 GLY A CA 1
ATOM 1800 C C . GLY A 1 238 ? 3.830 13.654 4.136 1.00 61.03 238 GLY A C 1
ATOM 1801 O O . GLY A 1 238 ? 4.761 13.675 3.340 1.00 61.03 238 GLY A O 1
ATOM 1802 N N . ASP A 1 239 ? 3.856 14.313 5.296 1.00 63.22 239 ASP A N 1
ATOM 1803 C CA . ASP A 1 239 ? 4.990 15.156 5.695 1.00 63.22 239 ASP A CA 1
ATOM 1804 C C . ASP A 1 239 ? 6.063 14.385 6.473 1.00 63.22 239 ASP A C 1
ATOM 1806 O O . ASP A 1 239 ? 7.092 14.958 6.821 1.00 63.22 239 ASP A O 1
ATOM 1810 N N . MET A 1 240 ? 5.825 13.103 6.792 1.00 64.88 240 MET A N 1
ATOM 1811 C CA . MET A 1 240 ? 6.740 12.261 7.578 1.00 64.88 240 MET A CA 1
ATOM 1812 C C . MET A 1 240 ? 7.267 12.957 8.847 1.00 64.88 240 MET A C 1
ATOM 1814 O O . MET A 1 240 ? 8.418 12.772 9.228 1.00 64.88 240 MET A O 1
ATOM 1818 N N . THR A 1 241 ? 6.437 13.777 9.491 1.00 73.38 241 THR A N 1
ATOM 1819 C CA . THR A 1 241 ? 6.750 14.475 10.745 1.00 73.38 241 THR A CA 1
ATOM 1820 C C . THR A 1 241 ? 5.845 13.968 11.863 1.00 73.38 241 THR A C 1
ATOM 1822 O O . THR A 1 241 ? 4.754 13.452 11.602 1.00 73.38 241 THR A O 1
ATOM 1825 N N . ASP A 1 242 ? 6.314 14.088 13.108 1.00 81.44 242 ASP A N 1
ATOM 1826 C CA . ASP A 1 242 ? 5.543 13.728 14.296 1.00 81.44 242 ASP A CA 1
ATOM 1827 C C . ASP A 1 242 ? 4.204 14.469 14.290 1.00 81.44 242 ASP A C 1
ATOM 1829 O O . ASP A 1 242 ? 4.126 15.650 13.934 1.00 81.44 242 ASP A O 1
ATOM 1833 N N . ASP A 1 243 ? 3.146 13.772 14.694 1.00 84.25 243 ASP A N 1
ATOM 1834 C CA . ASP A 1 243 ? 1.820 14.359 14.853 1.00 84.25 243 ASP A CA 1
ATOM 1835 C C . ASP A 1 243 ? 1.080 13.691 16.021 1.00 84.25 243 ASP A C 1
ATOM 1837 O O . ASP A 1 243 ? 1.470 12.641 16.533 1.00 84.25 243 ASP A O 1
ATOM 1841 N N . THR A 1 244 ? 0.001 14.312 16.479 1.00 88.38 244 THR A N 1
ATOM 1842 C CA . THR A 1 244 ? -0.904 13.736 17.474 1.00 88.38 244 THR A CA 1
ATOM 1843 C C . THR A 1 244 ? -2.202 13.353 16.801 1.00 88.38 244 THR A C 1
ATOM 1845 O O . THR A 1 244 ? -2.892 14.199 16.232 1.00 88.38 244 THR A O 1
ATOM 1848 N N . TYR A 1 245 ? -2.542 12.069 16.872 1.00 88.94 245 TYR A N 1
ATOM 1849 C CA . TYR A 1 245 ? -3.792 11.568 16.322 1.00 88.94 245 TYR A CA 1
ATOM 1850 C C . TYR A 1 245 ? -4.860 11.590 17.402 1.00 88.94 245 TYR A C 1
ATOM 1852 O O . TYR A 1 245 ? -4.621 11.163 18.534 1.00 88.94 245 TYR A O 1
ATOM 1860 N N . ASN A 1 246 ? -6.029 12.099 17.037 1.00 92.62 246 ASN A N 1
ATOM 1861 C CA . ASN A 1 246 ? -7.220 12.120 17.865 1.00 92.62 246 ASN A CA 1
ATOM 1862 C C . ASN A 1 246 ? -8.209 11.102 17.306 1.00 92.62 246 ASN A C 1
ATOM 1864 O O . ASN A 1 246 ? -8.503 11.093 16.109 1.00 92.62 246 ASN A O 1
ATOM 1868 N N . PHE A 1 247 ? -8.721 10.262 18.190 1.00 92.94 247 PHE A N 1
ATOM 1869 C CA . PHE A 1 247 ? -9.625 9.170 17.886 1.00 92.94 247 PHE A CA 1
ATOM 1870 C C . PHE A 1 247 ? -10.981 9.497 18.494 1.00 92.94 247 PHE A C 1
ATOM 1872 O O . PHE A 1 247 ? -11.060 9.781 19.690 1.00 92.94 247 PHE A O 1
ATOM 1879 N N . ILE A 1 248 ? -12.031 9.436 17.683 1.00 95.50 248 ILE A N 1
ATOM 1880 C CA . ILE A 1 248 ? -13.422 9.424 18.130 1.00 95.50 248 ILE A CA 1
ATOM 1881 C C . ILE A 1 248 ? -13.954 8.031 17.821 1.00 95.50 248 ILE A C 1
ATOM 1883 O O . ILE A 1 248 ? -13.934 7.605 16.667 1.00 95.50 248 ILE A O 1
ATOM 1887 N N . ILE A 1 249 ? -14.388 7.313 18.850 1.00 95.19 249 ILE A N 1
ATOM 1888 C CA . ILE A 1 249 ? -14.880 5.942 18.739 1.00 95.19 249 ILE A CA 1
ATOM 1889 C C . ILE A 1 249 ? -16.358 5.944 19.100 1.00 95.19 249 ILE A C 1
ATOM 1891 O O . ILE A 1 249 ? -16.731 6.393 20.184 1.00 95.19 249 ILE A O 1
ATOM 1895 N N . THR A 1 250 ? -17.189 5.419 18.210 1.00 96.81 250 THR A N 1
ATOM 1896 C CA . THR A 1 250 ? -18.586 5.109 18.502 1.00 96.81 250 THR A CA 1
ATOM 1897 C C . THR A 1 250 ? -18.669 3.640 18.889 1.00 96.81 250 THR A C 1
ATOM 1899 O O . THR A 1 250 ? -18.351 2.760 18.086 1.00 96.81 250 THR A O 1
ATOM 1902 N N . GLY A 1 251 ? -19.060 3.377 20.135 1.00 94.00 251 GLY A N 1
ATOM 1903 C CA . GLY A 1 251 ? -19.287 2.029 20.641 1.00 94.00 251 GLY A CA 1
ATOM 1904 C C . GLY A 1 251 ? -20.516 1.369 20.013 1.00 94.00 251 GLY A C 1
ATOM 1905 O O . GLY A 1 251 ? -21.357 2.028 19.399 1.00 94.00 251 GLY A O 1
ATOM 1906 N N . GLU A 1 252 ? -20.647 0.057 20.188 1.00 94.56 252 GLU A N 1
ATOM 1907 C CA . GLU A 1 252 ? -21.847 -0.698 19.791 1.00 94.56 252 GLU A CA 1
ATOM 1908 C C . GLU A 1 252 ? -23.137 -0.155 20.433 1.00 94.56 252 GLU A C 1
ATOM 1910 O O . GLU A 1 252 ? -24.195 -0.126 19.805 1.00 94.56 252 GLU A O 1
ATOM 1915 N N . ASP A 1 253 ? -23.030 0.355 21.659 1.00 92.31 253 ASP A N 1
ATOM 1916 C CA . ASP A 1 253 ? -24.092 1.025 22.415 1.00 92.31 253 ASP A CA 1
ATOM 1917 C C . ASP A 1 253 ? -24.359 2.477 21.961 1.00 92.31 253 ASP A C 1
ATOM 1919 O O . ASP A 1 253 ? -25.222 3.157 22.516 1.00 92.31 253 ASP A O 1
ATOM 1923 N N . ASN A 1 254 ? -23.662 2.948 20.922 1.00 93.62 254 ASN A N 1
ATOM 1924 C CA . ASN A 1 254 ? -23.605 4.335 20.449 1.00 93.62 254 ASN A CA 1
ATOM 1925 C C . ASN A 1 254 ? -23.013 5.330 21.462 1.00 93.62 254 ASN A C 1
ATOM 1927 O O . ASN A 1 254 ? -23.125 6.541 21.254 1.00 93.62 254 ASN A O 1
ATOM 1931 N N . ALA A 1 255 ? -22.354 4.862 22.527 1.00 92.06 255 ALA A N 1
ATOM 1932 C CA . ALA A 1 255 ? -21.578 5.748 23.381 1.00 92.06 255 ALA A CA 1
ATOM 1933 C C . ALA A 1 255 ? -20.365 6.289 22.612 1.00 92.06 255 ALA A C 1
ATOM 1935 O O . ALA A 1 255 ? -19.748 5.592 21.802 1.00 92.06 255 ALA A O 1
ATOM 1936 N N . LEU A 1 256 ? -20.023 7.551 22.872 1.00 94.75 256 LEU A N 1
ATOM 1937 C CA . LEU A 1 256 ? -18.849 8.191 22.294 1.00 94.75 256 LEU A CA 1
ATOM 1938 C C . LEU A 1 256 ? -17.671 8.109 23.260 1.00 94.75 256 LEU A C 1
ATOM 1940 O O . LEU A 1 256 ? -17.784 8.412 24.452 1.00 94.75 256 LEU A O 1
ATOM 1944 N N . TYR A 1 257 ? -16.525 7.730 22.713 1.00 92.81 257 TYR A N 1
ATOM 1945 C CA . TYR A 1 257 ? -15.251 7.704 23.408 1.00 92.81 257 TYR A CA 1
ATOM 1946 C C . TYR A 1 257 ? -14.236 8.524 22.630 1.00 92.81 257 TYR A C 1
ATOM 1948 O O . TYR A 1 257 ? -14.273 8.585 21.399 1.00 92.81 257 TYR A O 1
ATOM 1956 N N . SER A 1 258 ? -13.292 9.115 23.350 1.00 92.06 258 SER A N 1
ATOM 1957 C CA . SER A 1 258 ? -12.189 9.850 22.749 1.00 92.06 258 SER A CA 1
ATOM 1958 C C . SER A 1 258 ? -10.851 9.388 23.299 1.00 92.06 258 SER A C 1
ATOM 1960 O O . SER A 1 258 ? -10.728 9.051 24.479 1.00 92.06 258 SER A O 1
ATOM 1962 N N . ALA A 1 259 ? -9.833 9.419 22.449 1.00 89.19 259 ALA A N 1
ATOM 1963 C CA . ALA A 1 259 ? -8.445 9.241 22.843 1.00 89.19 259 ALA A CA 1
ATOM 1964 C C . ALA A 1 259 ? -7.545 10.137 21.990 1.00 89.19 259 ALA A C 1
ATOM 1966 O O . ALA A 1 259 ? -7.882 10.457 20.852 1.00 89.19 259 ALA A O 1
ATOM 1967 N N . SER A 1 260 ? -6.371 10.481 22.510 1.00 88.50 260 SER A N 1
ATOM 1968 C CA . SER A 1 260 ? -5.331 11.164 21.742 1.00 88.50 260 SER A CA 1
ATOM 1969 C C . SER A 1 260 ? -3.998 10.469 21.960 1.00 88.50 260 SER A C 1
ATOM 1971 O O . SER A 1 260 ? -3.648 10.112 23.089 1.00 88.50 260 SER A O 1
ATOM 1973 N N . LYS A 1 261 ? -3.242 10.264 20.882 1.00 83.06 261 LYS A N 1
ATOM 1974 C CA . LYS A 1 261 ? -1.936 9.610 20.943 1.00 83.06 261 LYS A CA 1
ATOM 1975 C C . LYS A 1 261 ? -0.930 10.331 20.048 1.00 83.06 261 LYS A C 1
ATOM 1977 O O . LYS A 1 261 ? -1.184 10.458 18.852 1.00 83.06 261 LYS A O 1
ATOM 1982 N N . PRO A 1 262 ? 0.220 10.763 20.591 1.00 82.12 262 PRO A N 1
ATOM 1983 C CA . PRO A 1 262 ? 1.361 11.132 19.768 1.00 82.12 262 PRO A CA 1
ATOM 1984 C C . PRO A 1 262 ? 1.805 9.914 18.961 1.00 82.12 262 PRO A C 1
ATOM 1986 O O . PRO A 1 262 ? 2.066 8.851 19.534 1.00 82.12 262 PRO A O 1
ATOM 1989 N N . ILE A 1 263 ? 1.869 10.064 17.645 1.00 71.69 263 ILE A N 1
ATOM 1990 C CA . ILE A 1 263 ? 2.411 9.066 16.734 1.00 71.69 263 ILE A CA 1
ATOM 1991 C C . ILE A 1 263 ? 3.616 9.718 16.054 1.00 71.69 263 ILE A C 1
ATOM 1993 O O . ILE A 1 263 ? 3.455 10.740 15.382 1.00 71.69 263 ILE A O 1
ATOM 1997 N N . PRO A 1 264 ? 4.830 9.177 16.247 1.00 64.44 264 PRO A N 1
ATOM 1998 C CA . PRO A 1 264 ? 6.010 9.758 15.636 1.00 64.44 264 PRO A CA 1
ATOM 1999 C C . PRO A 1 264 ? 5.906 9.712 14.109 1.00 64.44 264 PRO A C 1
ATOM 2001 O O . PRO A 1 264 ? 5.274 8.818 13.532 1.00 64.44 264 PRO A O 1
ATOM 2004 N N . ALA A 1 265 ? 6.583 10.670 13.481 1.00 59.81 265 ALA A N 1
ATOM 2005 C CA . ALA A 1 265 ? 7.045 10.641 12.113 1.00 59.81 265 ALA A CA 1
ATOM 2006 C C . ALA A 1 265 ? 7.474 9.222 11.806 1.00 59.81 265 ALA A C 1
ATOM 2008 O O . ALA A 1 265 ? 8.388 8.715 12.455 1.00 59.81 265 ALA A O 1
ATOM 2009 N N . ARG A 1 266 ? 6.769 8.591 10.868 1.00 55.03 266 ARG A N 1
ATOM 2010 C CA . ARG A 1 266 ? 7.167 7.382 10.149 1.00 55.03 266 ARG A CA 1
ATOM 2011 C C . ARG A 1 266 ? 8.423 6.716 10.733 1.00 55.03 266 ARG A C 1
ATOM 2013 O O . ARG A 1 266 ? 9.518 6.911 10.220 1.00 55.03 266 ARG A O 1
ATOM 2020 N N . VAL A 1 267 ? 8.286 5.904 11.782 1.00 39.94 267 VAL A N 1
ATOM 2021 C CA . VAL A 1 267 ? 9.371 4.980 12.127 1.00 39.94 267 VAL A CA 1
ATOM 2022 C C . VAL A 1 267 ? 9.152 3.738 11.274 1.00 39.94 267 VAL A C 1
ATOM 2024 O O . VAL A 1 267 ? 8.696 2.707 11.755 1.00 39.94 267 VAL A O 1
ATOM 2027 N N . LEU A 1 268 ? 9.453 3.853 9.977 1.00 41.81 268 LEU A N 1
ATOM 2028 C CA . LEU A 1 268 ? 10.011 2.708 9.268 1.00 41.81 268 LEU A CA 1
ATOM 2029 C C . LEU A 1 268 ? 11.346 2.468 9.968 1.00 41.81 268 LEU A C 1
ATOM 2031 O O . LEU A 1 268 ? 12.343 3.121 9.661 1.00 41.81 268 LEU A O 1
ATOM 2035 N N . GLN A 1 269 ? 11.356 1.624 11.003 1.00 38.03 269 GLN A N 1
ATOM 2036 C CA . GLN A 1 269 ? 12.634 1.104 11.462 1.00 38.03 269 GLN A CA 1
ATOM 2037 C C . GLN A 1 269 ? 13.227 0.393 10.246 1.00 38.03 269 GLN A C 1
ATOM 2039 O O . GLN A 1 269 ? 12.526 -0.349 9.562 1.00 38.03 269 GLN A O 1
ATOM 20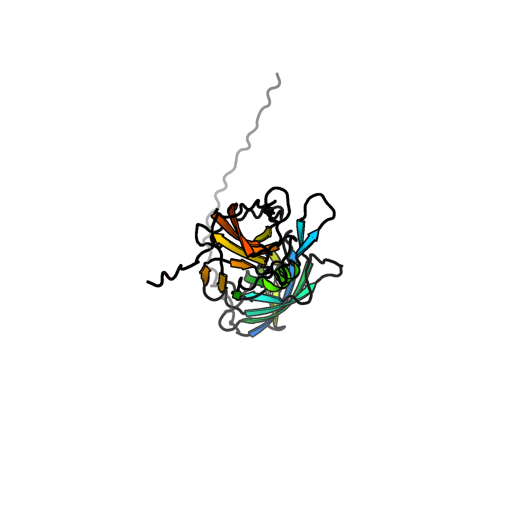44 N N . ALA A 1 270 ? 14.501 0.640 9.947 1.00 34.66 270 ALA A N 1
ATOM 2045 C CA . ALA A 1 270 ? 15.197 0.037 8.808 1.00 34.66 270 ALA A CA 1
ATOM 2046 C C . ALA A 1 270 ? 15.222 -1.514 8.841 1.00 34.66 270 ALA A C 1
ATOM 2048 O O . ALA A 1 270 ? 15.787 -2.136 7.947 1.00 34.66 270 ALA A O 1
ATOM 2049 N N . ASP A 1 271 ? 14.642 -2.128 9.878 1.00 37.66 271 ASP A N 1
ATOM 2050 C CA . ASP A 1 271 ? 14.497 -3.563 10.105 1.00 37.66 271 ASP A CA 1
ATOM 2051 C C . ASP A 1 271 ? 13.080 -4.114 9.833 1.00 37.66 271 ASP A C 1
ATOM 2053 O O . ASP A 1 271 ? 12.835 -5.286 10.116 1.00 37.66 271 ASP A O 1
ATOM 2057 N N . GLY A 1 272 ? 12.150 -3.293 9.337 1.00 39.50 272 GLY A N 1
ATOM 2058 C CA . GLY A 1 272 ? 10.788 -3.713 8.996 1.00 39.50 272 GLY A CA 1
ATOM 2059 C C . GLY A 1 272 ? 9.809 -3.849 10.161 1.00 39.50 272 GLY A C 1
ATOM 2060 O O . GLY A 1 272 ? 8.728 -4.431 10.052 1.00 39.50 272 GLY A O 1
ATOM 2061 N N . LYS A 1 273 ? 10.134 -3.285 11.329 1.00 39.75 273 LYS A N 1
ATOM 2062 C CA . LYS A 1 273 ? 9.186 -3.259 12.450 1.00 39.75 273 LYS A CA 1
ATOM 2063 C C . LYS A 1 273 ? 8.184 -2.113 12.328 1.00 39.75 273 LYS A C 1
ATOM 2065 O O . LYS A 1 273 ? 8.495 -0.960 12.623 1.00 39.75 273 LYS A O 1
ATOM 2070 N N . PHE A 1 274 ? 6.941 -2.461 12.000 1.00 47.47 274 PHE A N 1
ATOM 2071 C CA . PHE A 1 274 ? 5.785 -1.572 12.120 1.00 47.47 274 PHE A CA 1
ATOM 2072 C C . PHE A 1 274 ? 5.549 -1.141 13.576 1.00 47.47 274 PHE A C 1
ATOM 2074 O O . PHE A 1 274 ? 5.647 -1.942 14.512 1.00 47.47 274 PHE A O 1
ATOM 2081 N N . ILE A 1 275 ? 5.167 0.124 13.780 1.00 41.97 275 ILE A N 1
ATOM 2082 C CA . ILE A 1 275 ? 4.632 0.574 15.067 1.00 41.97 275 ILE A CA 1
ATOM 2083 C C . ILE A 1 275 ? 3.228 -0.018 15.216 1.00 41.97 275 ILE A C 1
ATOM 2085 O O . ILE A 1 275 ? 2.264 0.496 14.650 1.00 41.97 275 ILE A O 1
ATOM 2089 N N . SER A 1 276 ? 3.077 -1.068 16.026 1.00 42.41 276 SER A N 1
ATOM 2090 C CA . SER A 1 276 ? 1.759 -1.368 16.584 1.00 42.41 276 SER A CA 1
ATOM 2091 C C . SER A 1 276 ? 1.392 -0.216 17.521 1.00 42.41 276 SER A C 1
ATOM 2093 O O . SER A 1 276 ? 2.125 0.037 18.486 1.00 42.41 276 SER A O 1
ATOM 2095 N N . ALA A 1 277 ? 0.270 0.463 17.293 1.00 48.28 277 ALA A N 1
ATOM 2096 C CA . ALA A 1 277 ? -0.335 1.263 18.347 1.00 48.28 277 ALA A CA 1
ATOM 2097 C C . ALA A 1 277 ? -0.892 0.278 19.385 1.00 48.28 277 ALA A C 1
ATOM 2099 O O . ALA A 1 277 ? -2.028 -0.177 19.302 1.00 48.28 277 ALA A O 1
ATOM 2100 N N . LYS A 1 278 ? -0.035 -0.142 20.321 1.00 54.38 278 LYS A N 1
ATOM 2101 C CA . LYS A 1 278 ? -0.425 -1.038 21.408 1.00 54.38 278 LYS A CA 1
ATOM 2102 C C . LYS A 1 278 ? -1.481 -0.332 22.254 1.00 54.38 278 LYS A C 1
ATOM 2104 O O . LYS A 1 278 ? -1.234 0.799 22.662 1.00 54.38 278 LYS A O 1
ATOM 2109 N N . ASP A 1 279 ? -2.601 -1.024 22.473 1.00 53.41 279 ASP A N 1
ATOM 2110 C CA . ASP A 1 279 ? -3.764 -0.659 23.292 1.00 53.41 279 ASP A CA 1
ATOM 2111 C C . ASP A 1 279 ? -3.988 0.852 23.463 1.00 53.41 279 ASP A C 1
ATOM 2113 O O . ASP A 1 279 ? -3.380 1.507 24.315 1.00 53.41 279 ASP A O 1
ATOM 2117 N N . ILE A 1 280 ? -4.921 1.406 22.692 1.00 59.66 280 ILE A N 1
ATOM 2118 C CA . ILE A 1 280 ? -5.420 2.755 22.942 1.00 59.66 280 ILE A CA 1
ATOM 2119 C C . ILE A 1 280 ? -6.525 2.647 23.993 1.00 59.66 280 ILE A C 1
ATOM 2121 O O . ILE A 1 280 ? -7.630 2.177 23.721 1.00 59.66 280 ILE A O 1
ATOM 2125 N N . THR A 1 281 ? -6.232 3.083 25.217 1.00 66.00 281 THR A N 1
ATOM 2126 C CA . THR A 1 281 ? -7.274 3.260 26.231 1.00 66.00 281 THR A CA 1
ATOM 2127 C C . THR A 1 281 ? -8.114 4.467 25.847 1.00 66.00 281 THR A C 1
ATOM 2129 O O . THR A 1 281 ? -7.608 5.588 25.797 1.00 66.00 281 THR A O 1
ATOM 2132 N N . ALA A 1 282 ? -9.390 4.227 25.572 1.00 66.56 282 ALA A N 1
ATOM 2133 C CA . ALA A 1 282 ? -10.345 5.273 25.275 1.00 66.56 282 ALA A CA 1
ATOM 2134 C C . ALA A 1 282 ? -11.087 5.652 26.556 1.00 66.56 282 ALA A C 1
ATOM 2136 O O . ALA A 1 282 ? -11.472 4.792 27.351 1.00 66.56 282 ALA A O 1
ATOM 2137 N N . THR A 1 283 ? -11.281 6.947 26.767 1.00 70.19 283 THR A N 1
ATOM 2138 C CA . THR A 1 283 ? -12.143 7.442 27.839 1.00 70.19 283 THR A CA 1
ATOM 2139 C C . THR A 1 283 ? -13.494 7.774 27.245 1.00 70.19 283 THR A C 1
ATOM 2141 O O . THR A 1 283 ? -13.556 8.396 26.182 1.00 70.19 283 THR A O 1
ATOM 2144 N N . GLN A 1 284 ? -14.568 7.364 27.919 1.00 74.88 284 GLN A N 1
ATOM 2145 C CA . GLN A 1 284 ? -15.904 7.811 27.549 1.00 74.88 284 GLN A CA 1
ATOM 2146 C C . GLN A 1 284 ? -15.913 9.335 27.625 1.00 74.88 284 GLN A C 1
ATOM 2148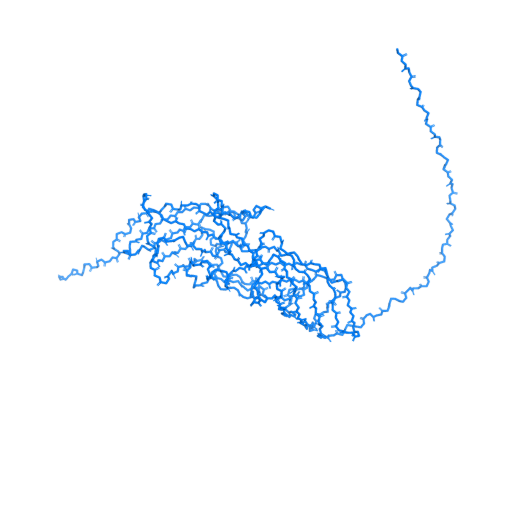 O O . GLN A 1 284 ? -15.510 9.915 28.632 1.00 74.88 284 GLN A O 1
ATOM 2153 N N . SER A 1 285 ? -16.270 9.979 26.524 1.00 62.97 285 SER A N 1
ATOM 2154 C CA . SER A 1 285 ? -16.384 11.429 26.492 1.00 62.97 285 SER A CA 1
ATOM 2155 C C . SER A 1 285 ? -17.725 11.818 27.104 1.00 62.97 285 SER A C 1
ATOM 2157 O O . SER A 1 285 ? -18.749 11.281 26.684 1.00 62.97 285 SER A O 1
ATOM 2159 N N . ASP A 1 286 ? -17.730 12.775 28.034 1.00 41.28 286 ASP A N 1
ATOM 2160 C CA . ASP A 1 286 ? -18.938 13.369 28.632 1.00 41.28 286 ASP A CA 1
ATOM 2161 C C . ASP A 1 286 ? -19.714 14.257 27.630 1.00 41.28 286 ASP A C 1
ATOM 2163 O O . ASP A 1 286 ? -20.185 15.347 27.961 1.00 41.28 286 ASP A O 1
ATOM 2167 N N . PHE A 1 287 ? -19.871 13.819 26.376 1.00 43.22 287 PHE A N 1
ATOM 2168 C CA . PHE A 1 287 ? -20.888 14.380 25.493 1.00 43.22 287 PHE A CA 1
ATOM 2169 C C . PHE A 1 287 ? -22.242 13.877 25.993 1.00 43.22 287 PHE A C 1
ATOM 2171 O O . PHE A 1 287 ? -22.774 12.873 25.524 1.00 43.22 287 PHE A O 1
ATOM 2178 N N . GLY A 1 288 ? -22.782 14.565 27.003 1.00 34.28 288 GLY A N 1
ATOM 2179 C CA . GLY A 1 288 ? -24.182 14.423 27.386 1.00 34.28 288 GLY A CA 1
ATOM 2180 C C . GLY A 1 288 ? -25.082 14.573 26.150 1.00 34.28 288 GLY A C 1
ATOM 2181 O O . GLY A 1 288 ? -24.682 15.239 25.191 1.00 34.28 288 GLY A O 1
ATOM 2182 N N . PRO A 1 289 ? -26.271 13.944 26.139 1.00 35.00 289 PRO A N 1
ATOM 2183 C CA . PRO A 1 289 ? -27.127 13.871 24.959 1.00 35.00 289 PRO A CA 1
ATOM 2184 C C . PRO A 1 289 ? -27.315 15.257 24.343 1.00 35.00 289 PRO A C 1
ATOM 2186 O O . PRO A 1 289 ? -27.884 16.165 24.954 1.00 35.00 289 PRO A O 1
ATOM 2189 N N . SER A 1 290 ? -26.808 15.429 23.123 1.00 45.72 290 SER A N 1
ATOM 2190 C CA . SER A 1 290 ? -27.004 16.648 22.356 1.00 45.72 290 SER A CA 1
ATOM 2191 C C . SER A 1 290 ? -28.450 16.685 21.864 1.00 45.72 290 SER A C 1
ATOM 2193 O O . SER A 1 290 ? -28.756 16.199 20.778 1.00 45.72 290 SER A O 1
ATOM 2195 N N . GLY A 1 29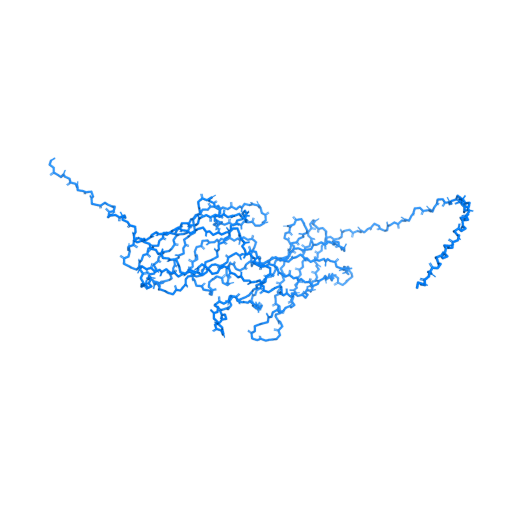1 ? -29.335 17.260 22.679 1.00 39.56 291 GLY A N 1
ATOM 2196 C CA . GLY A 1 291 ? -30.649 17.719 22.242 1.00 39.56 291 GLY A CA 1
ATOM 2197 C C . GLY A 1 291 ? -31.843 16.926 22.765 1.00 39.56 291 GLY A C 1
ATOM 2198 O O . GLY A 1 291 ? -32.497 16.224 22.005 1.00 39.56 291 GLY A O 1
ATOM 2199 N N . GLU A 1 292 ? -32.245 17.193 24.006 1.00 35.25 292 GLU A N 1
ATOM 2200 C CA . GLU A 1 292 ? -33.663 17.476 24.242 1.00 35.25 292 GLU A CA 1
ATOM 2201 C C . GLU A 1 292 ? -33.834 18.995 24.166 1.00 35.25 292 GLU A C 1
ATOM 2203 O O . GLU A 1 292 ? -33.534 19.732 25.104 1.00 35.25 292 GLU A O 1
ATOM 2208 N N . THR A 1 293 ? -34.284 19.493 23.013 1.00 37.09 293 THR A N 1
ATOM 2209 C CA . THR A 1 293 ? -34.917 20.812 22.964 1.00 37.09 293 THR A CA 1
ATOM 2210 C C . THR A 1 293 ? -36.237 20.669 23.710 1.00 37.09 293 THR A C 1
ATOM 2212 O O . THR A 1 293 ? -37.237 20.211 23.158 1.00 37.09 293 THR A O 1
ATOM 2215 N N . THR A 1 294 ? -36.245 21.036 24.990 1.00 32.94 294 THR A N 1
ATOM 2216 C CA . THR A 1 294 ? -37.486 21.285 25.715 1.00 32.94 294 THR A CA 1
ATOM 2217 C C . THR A 1 294 ? -38.189 22.436 25.009 1.00 32.94 294 THR A C 1
ATOM 2219 O O . THR A 1 294 ? -37.874 23.615 25.167 1.00 32.94 294 THR A O 1
ATOM 2222 N N . THR A 1 295 ? -39.132 22.073 24.147 1.00 33.38 295 THR A N 1
ATOM 2223 C CA . THR A 1 295 ? -40.089 23.014 23.585 1.00 33.38 295 THR A CA 1
ATOM 2224 C C . T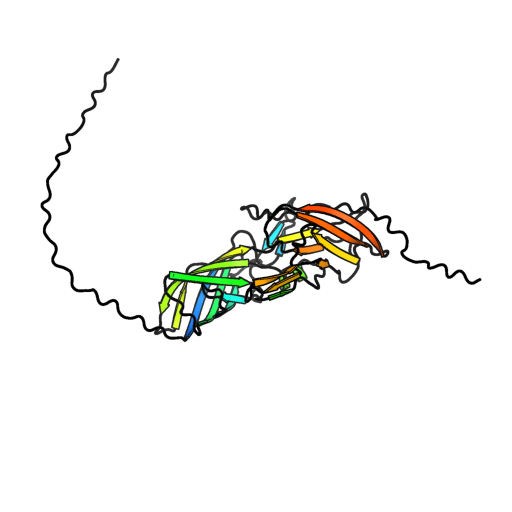HR A 1 295 ? -40.987 23.404 24.751 1.00 33.38 295 THR A C 1
ATOM 2226 O O . THR A 1 295 ? -41.951 22.710 25.061 1.00 33.38 295 THR A O 1
ATOM 2229 N N . ASN A 1 296 ? -40.620 24.465 25.470 1.00 31.64 296 ASN A N 1
ATOM 2230 C CA . ASN A 1 296 ? -41.510 25.078 26.443 1.00 31.64 296 ASN A CA 1
ATOM 2231 C C . ASN A 1 296 ? -42.670 25.697 25.664 1.00 31.64 296 ASN A C 1
ATOM 2233 O O . ASN A 1 296 ? -42.562 26.802 25.137 1.00 31.64 296 ASN A O 1
ATOM 2237 N N . ALA A 1 297 ? -43.764 24.949 25.563 1.00 38.19 297 ALA A N 1
ATOM 2238 C CA . ALA A 1 297 ? -45.065 25.504 25.258 1.00 38.19 297 ALA A CA 1
ATOM 2239 C C . ALA A 1 297 ? -45.572 26.238 26.505 1.00 38.19 297 ALA A C 1
ATOM 2241 O O . ALA A 1 297 ? -45.959 25.595 27.481 1.00 38.19 297 ALA A O 1
ATOM 2242 N N . LEU A 1 298 ? -45.556 27.570 26.450 1.00 36.53 298 LEU A N 1
ATOM 2243 C CA . LEU A 1 298 ? -46.521 28.455 27.104 1.00 36.53 298 LEU A CA 1
ATOM 2244 C C . LEU A 1 298 ? -46.828 29.612 26.152 1.00 36.53 298 LEU A C 1
ATOM 2246 O O . LEU A 1 298 ? -45.858 30.222 25.650 1.00 36.53 298 LEU A O 1
#